Protein AF-A0A1D2J734-F1 (afdb_monomer_lite)

Organism: Paracoccidioides brasiliensis (NCBI:txid121759)

InterPro domains:
  IPR001387 Cro/C1-type, helix-turn-helix domain [PF01381] (302-354)
  IPR001387 Cro/C1-type, helix-turn-helix domain [PS50943] (302-356)
  IPR001387 Cro/C1-type, helix-turn-helix domain [SM00530] (301-356)
  IPR001387 Cro/C1-type, helix-turn-helix domain [cd00093] (299-354)
  IPR008927 6-phosphogluconate dehydrogenase-like, C-terminal domain superfamily [SSF48179] (110-205)
  IPR010982 Lambda repressor-like, DNA-binding domain superfamily [G3DSA:1.10.260.40] (286-367)
  IPR010982 Lambda repressor-like, DNA-binding domain superfamily [SSF47413] (296-354)
  IPR013328 6-phosphogluconate dehydrogenase, domain 2 [G3DSA:1.10.1040.10] (110-207)
  IPR013332 Ketopantoate reductase, N-terminal domain [PF02558] (12-77)
  IPR013729 Multiprotein bridging factor 1, N-terminal [PF08523] (217-292)
  IPR013752 Ketopantoate reductase, C-terminal domain [PF08546] (113-205)
  IPR051402 Ketopantoate Reductase-Related [PTHR21708] (2-205)

Sequence (367 aa):
MKTIPELCSIPEIIQPAVTPGHTSIVLIQNGIYIEEDFIKAFPTCVLLSGASYIGAQQRDGHVSHNDRDCMDLGAFRNPSLDASLEKAKLDEFATAYTTSNVVEVRKVDDIVFYRWRKLLWNATFNPLCAITQLDSTAIRQFGSDYSLIRPAMAEVVAIAKADGYDLGKGVIDDMIETAPIELSFRPSMLVDVDKGNPVEAEAILVTQPPSINMSEDWDSVTRIGSRVRGGGGAQPRETVVRGRSALNAAQRSGAIIATEKKYATGNATTRPRVEGQLLTKVDRSDDIVPLKGIPREVGMTIQRRRNEEGLTQKELAVKCNTTQPVIAALEQSNPTADKSVIPRISRVLNVKLSGRDIGKELFPKKK

pLDDT: mean 78.9, std 19.87, range [31.86, 98.38]

Foldseek 3Di:
DEPDVVVDDPLVVCVVVDDALPDAAEAAHAFAPPCPVVCVSRLRHWYKYKPKDFDWDDDPNDIDGDDAIAIEMETDDRVSDDVVVNVVVSVVVQCVVCVVVRHHYDYDHDVNLVSLLSLLCVVAQLVVCQVVVAWPLRCVVVPCLVVGSLVRSVVSCVVCVVVPHNNDPCSSVVVNVVQPSVHTDRDPNNVCSVVVHDDNCCRRPPPDDPDDPPPPPVVPDPDDDPDDDDDDDDDPDDDDDDDDVVVVVCVVVVHDDDDDDDPDPDDDDDDDDDDVVVVVVVVVDPDPPQQPWQPLLLLCLLVVLCVVVVHDLQRLQVQLVHHSVLNVCSNVRPSPRDPPSSVSSCVVSQFDRDDPGGNDGVDDPDD

Secondary structure (DSSP, 8-state):
----TTT--HHHHHGGG--TTT-EEEE--SSSSTTHHHHHH-TTSEEEEEEEE--EEEETTEEEE-S--EEEEEEEP-TTS-HHHHHHHHHHHHHHHHTTSSSEEEE-S-HHHHHHHHHHHHTTHHHHHHHHT--HHHHHHTTHIIIIIHHHHHHHHHHHHHTT----TTHHHHHHHHS-TTS----HHHHHHHHT----HHHHH----TT--TTSSGGG-----TT----S--PPPP----SHHHHHHHHHTT-------------S-S---SHHHHHHHHTT--------PPPHHHHHHHHHHHHHTT--HHHHHHHTTS-HHHHHHHHTT-TTS-GGGHHHHHHHTTB--SSS-TTSBSSPPP-

Radius of gyration: 28.64 Å; chains: 1; bounding box: 62×83×70 Å

Structure (mmCIF, N/CA/C/O backbone):
data_AF-A0A1D2J734-F1
#
_entry.id   AF-A0A1D2J734-F1
#
loop_
_atom_site.group_PDB
_atom_site.id
_atom_site.type_symbol
_atom_site.label_atom_id
_atom_site.label_alt_id
_atom_site.label_comp_id
_atom_site.label_asym_id
_atom_site.label_entity_id
_atom_site.label_seq_id
_atom_site.pdbx_PDB_ins_code
_atom_site.Cartn_x
_atom_site.Cartn_y
_atom_site.Cartn_z
_atom_site.occupancy
_atom_site.B_iso_or_equiv
_atom_site.auth_seq_id
_atom_site.auth_comp_id
_atom_site.auth_asym_id
_atom_site.auth_atom_id
_atom_site.pdbx_PDB_model_num
ATOM 1 N N . MET A 1 1 ? 4.569 -3.937 12.817 1.00 76.62 1 MET A N 1
ATOM 2 C CA . MET A 1 1 ? 4.460 -5.398 12.609 1.00 76.62 1 MET A CA 1
ATOM 3 C C . MET A 1 1 ? 3.861 -5.615 11.232 1.00 76.62 1 MET A C 1
ATOM 5 O O . MET A 1 1 ? 3.009 -4.817 10.861 1.00 76.62 1 MET A O 1
ATOM 9 N N . LYS A 1 2 ? 4.353 -6.597 10.473 1.00 86.56 2 LYS A N 1
ATOM 10 C CA . LYS A 1 2 ? 3.843 -6.929 9.134 1.00 86.56 2 LYS A CA 1
ATOM 11 C C . LYS A 1 2 ? 2.633 -7.849 9.228 1.00 86.56 2 LYS A C 1
ATOM 13 O O . LYS A 1 2 ? 2.523 -8.574 10.214 1.00 86.56 2 LYS A O 1
ATOM 18 N N . THR A 1 3 ? 1.755 -7.812 8.230 1.00 87.56 3 THR A N 1
ATOM 19 C CA . THR A 1 3 ? 0.602 -8.721 8.167 1.00 87.56 3 THR A CA 1
ATOM 20 C C . THR A 1 3 ? 1.026 -10.019 7.492 1.00 87.56 3 THR A C 1
ATOM 22 O O . THR A 1 3 ? 1.131 -10.079 6.269 1.00 87.56 3 THR A O 1
ATOM 25 N N . ILE A 1 4 ? 1.314 -11.037 8.306 1.00 90.25 4 ILE A N 1
ATOM 26 C CA . ILE A 1 4 ? 1.798 -12.356 7.869 1.00 90.25 4 ILE A CA 1
ATOM 27 C C . ILE A 1 4 ? 0.982 -13.427 8.618 1.00 90.25 4 ILE A C 1
ATOM 29 O O . ILE A 1 4 ? 1.434 -13.923 9.658 1.00 90.25 4 ILE A O 1
ATOM 33 N N . PRO A 1 5 ? -0.264 -13.696 8.173 1.00 85.62 5 PRO A N 1
ATOM 34 C CA . PRO A 1 5 ? -1.231 -14.524 8.902 1.00 85.62 5 PRO A CA 1
ATOM 35 C C . PRO A 1 5 ? -0.742 -15.945 9.203 1.00 85.62 5 PRO A C 1
ATOM 37 O O . PRO A 1 5 ? -1.122 -16.532 10.211 1.00 85.62 5 PRO A O 1
ATOM 40 N N . GLU A 1 6 ? 0.136 -16.489 8.363 1.00 84.38 6 GLU A N 1
ATOM 41 C CA . GLU A 1 6 ? 0.741 -17.809 8.527 1.00 84.38 6 GLU A CA 1
ATOM 42 C C . GLU A 1 6 ? 1.752 -17.886 9.685 1.00 84.38 6 GLU A C 1
ATOM 44 O O . GLU A 1 6 ? 2.115 -18.981 10.114 1.00 84.38 6 GLU A O 1
ATOM 49 N N . LEU A 1 7 ? 2.206 -16.738 10.204 1.00 87.31 7 LEU A N 1
ATOM 50 C CA . LEU A 1 7 ? 3.144 -16.666 11.326 1.00 87.31 7 LEU A CA 1
ATOM 51 C C . LEU A 1 7 ? 2.505 -16.165 12.615 1.00 87.31 7 LEU A C 1
ATOM 53 O O . LEU A 1 7 ? 2.879 -16.631 13.693 1.00 87.31 7 LEU A O 1
ATOM 57 N N . CYS A 1 8 ? 1.597 -15.190 12.536 1.00 86.44 8 CYS A N 1
ATOM 58 C CA . CYS A 1 8 ? 0.938 -14.670 13.726 1.00 86.44 8 CYS A CA 1
ATOM 59 C C . CYS A 1 8 ? -0.419 -14.010 13.459 1.00 86.44 8 CYS A C 1
ATOM 61 O O . CYS A 1 8 ? -0.652 -13.381 12.427 1.00 86.44 8 CYS A O 1
ATOM 63 N N . SER A 1 9 ? -1.287 -14.081 14.472 1.00 90.00 9 SER A N 1
ATOM 64 C CA . SER A 1 9 ? -2.533 -13.321 14.544 1.00 90.00 9 SER A CA 1
ATOM 65 C C . SER A 1 9 ? -2.284 -11.979 15.236 1.00 90.00 9 SER A C 1
ATOM 67 O O . SER A 1 9 ? -2.045 -11.912 16.444 1.00 90.00 9 SER A O 1
ATOM 69 N N . ILE A 1 10 ? -2.331 -10.880 14.477 1.00 93.19 10 ILE A N 1
ATOM 70 C CA . ILE A 1 10 ? -2.193 -9.531 15.050 1.00 93.19 10 ILE A CA 1
ATOM 71 C C . ILE A 1 10 ? -3.318 -9.226 16.056 1.00 93.19 10 ILE A C 1
ATOM 73 O O . ILE A 1 10 ? -2.991 -8.682 17.114 1.00 93.19 10 ILE A O 1
ATOM 77 N N . PRO A 1 11 ? -4.600 -9.576 15.807 1.00 94.62 11 PRO A N 1
ATOM 78 C CA . PRO A 1 11 ? -5.652 -9.393 16.802 1.00 94.62 11 PRO A CA 1
ATOM 79 C C . PRO A 1 11 ? -5.329 -10.037 18.155 1.00 94.62 11 PRO A C 1
ATOM 81 O O . PRO A 1 11 ? -5.447 -9.373 19.181 1.00 94.62 11 PRO A O 1
ATOM 84 N N . GLU A 1 12 ? -4.831 -11.276 18.177 1.00 95.00 12 GLU A N 1
ATOM 85 C CA . GLU A 1 12 ? -4.434 -11.947 19.426 1.00 95.00 12 GLU A CA 1
ATOM 86 C C . GLU A 1 12 ? -3.296 -11.210 20.143 1.00 95.00 12 GLU A C 1
ATOM 88 O O . GLU A 1 12 ? -3.334 -11.031 21.360 1.00 95.00 12 GLU A O 1
ATOM 93 N N . ILE A 1 13 ? -2.304 -10.723 19.390 1.00 95.44 13 ILE A N 1
ATOM 94 C CA . ILE A 1 13 ? -1.161 -9.985 19.944 1.00 95.44 13 ILE A CA 1
ATOM 95 C C . ILE A 1 13 ? -1.607 -8.684 20.617 1.00 95.44 13 ILE A C 1
ATOM 97 O O . ILE A 1 13 ? -1.094 -8.336 21.682 1.00 95.44 13 ILE A O 1
ATOM 101 N N . ILE A 1 14 ? -2.531 -7.942 19.998 1.00 96.31 14 ILE A N 1
ATOM 102 C CA . ILE A 1 14 ? -2.953 -6.636 20.520 1.00 96.31 14 ILE A CA 1
ATOM 103 C C . ILE A 1 14 ? -4.076 -6.735 21.554 1.00 96.31 14 ILE A C 1
ATOM 105 O O . ILE A 1 14 ? -4.298 -5.762 22.272 1.00 96.31 14 ILE A O 1
ATOM 109 N N . GLN A 1 15 ? -4.760 -7.879 21.667 1.00 96.81 15 GLN A N 1
ATOM 110 C CA . GLN A 1 15 ? -5.913 -8.077 22.551 1.00 96.81 15 GLN A CA 1
ATOM 111 C C . GLN A 1 15 ? -5.706 -7.557 23.988 1.00 96.81 15 GLN A C 1
ATOM 113 O O . GLN A 1 15 ? -6.604 -6.874 24.483 1.00 96.81 15 GLN A O 1
ATOM 118 N N . PRO A 1 16 ? -4.552 -7.769 24.661 1.00 97.44 16 PRO A N 1
ATOM 119 C CA . PRO A 1 16 ? -4.340 -7.261 26.020 1.00 97.44 16 PRO A CA 1
ATOM 120 C C . PRO A 1 16 ? -4.334 -5.727 26.137 1.00 97.44 16 PRO A C 1
ATOM 122 O O . PRO A 1 16 ? -4.500 -5.199 27.234 1.00 97.44 16 PRO A O 1
ATOM 125 N N . ALA A 1 17 ? -4.120 -5.011 25.030 1.00 96.81 17 ALA A N 1
ATOM 126 C CA . ALA A 1 17 ? -4.101 -3.550 24.966 1.00 96.81 17 ALA A CA 1
ATOM 127 C C . ALA A 1 17 ? -5.433 -2.945 24.478 1.00 96.81 17 ALA A C 1
ATOM 129 O O . ALA A 1 17 ? -5.560 -1.720 24.395 1.00 96.81 17 ALA A O 1
ATOM 130 N N . VAL A 1 18 ? -6.425 -3.775 24.137 1.00 97.75 18 VAL A N 1
ATOM 131 C CA . VAL A 1 18 ? -7.712 -3.323 23.601 1.00 97.75 18 VAL A CA 1
ATOM 132 C C . VAL A 1 18 ? -8.771 -3.312 24.700 1.00 97.75 18 VAL A C 1
ATOM 134 O O . VAL A 1 18 ? -9.159 -4.353 25.224 1.00 97.75 18 VAL A O 1
ATOM 137 N N . THR A 1 19 ? -9.295 -2.123 25.000 1.00 97.69 19 THR A N 1
ATOM 138 C CA . THR A 1 19 ? -10.465 -1.944 25.863 1.00 97.69 19 THR A CA 1
ATOM 139 C C . THR A 1 19 ? -11.722 -1.858 24.989 1.00 97.69 19 THR A C 1
ATOM 141 O O . THR A 1 19 ? -11.853 -0.893 24.223 1.00 97.69 19 THR A O 1
ATOM 144 N N . PRO A 1 20 ? -12.665 -2.818 25.095 1.00 95.25 20 PRO A N 1
ATOM 145 C CA . PRO A 1 20 ? -13.894 -2.827 24.301 1.00 95.25 20 PRO A CA 1
ATOM 146 C C . PRO A 1 20 ? -14.683 -1.518 24.417 1.00 95.25 20 PRO A C 1
ATOM 148 O O . PRO A 1 20 ? -14.865 -0.992 25.515 1.00 95.25 20 PRO A O 1
ATOM 151 N N . GLY A 1 21 ? -15.149 -0.980 23.288 1.00 92.12 21 GLY A N 1
ATOM 152 C CA . GLY A 1 21 ? -15.927 0.266 23.234 1.00 92.12 21 GLY A CA 1
ATOM 153 C C . GLY A 1 21 ? -15.142 1.554 23.520 1.00 92.12 21 GLY A C 1
ATOM 154 O O . GLY A 1 21 ? -15.718 2.637 23.451 1.00 92.12 21 GLY A O 1
ATOM 155 N N . HIS A 1 22 ? -13.845 1.464 23.833 1.00 94.56 22 HIS A N 1
ATOM 156 C CA . HIS A 1 22 ? -13.002 2.624 24.132 1.00 94.56 22 HIS A CA 1
ATOM 157 C C . HIS A 1 22 ? -11.831 2.760 23.156 1.00 94.56 22 HIS A C 1
ATOM 159 O O . HIS A 1 22 ? -11.621 3.828 22.578 1.00 94.56 22 HIS A O 1
ATOM 165 N N . THR A 1 23 ? -11.074 1.681 22.953 1.00 97.31 23 THR A N 1
ATOM 166 C CA . THR A 1 23 ? -9.897 1.695 22.082 1.00 97.31 23 THR A CA 1
ATOM 167 C C . THR A 1 23 ? -10.319 1.808 20.616 1.00 97.31 23 THR A C 1
ATOM 169 O O . THR A 1 23 ? -11.181 1.065 20.148 1.00 97.31 23 THR A O 1
ATOM 172 N N . SER A 1 24 ? -9.693 2.732 19.884 1.00 97.44 24 SER A N 1
ATOM 173 C CA . SER A 1 24 ? -9.739 2.779 18.417 1.00 97.44 24 SER A CA 1
ATOM 174 C C . SER A 1 24 ? -8.482 2.114 17.862 1.00 97.44 24 SER A C 1
ATOM 176 O O . SER A 1 24 ? -7.387 2.346 18.377 1.00 97.44 24 SER A O 1
ATOM 178 N N . ILE A 1 25 ? -8.632 1.279 16.839 1.00 97.88 25 ILE A N 1
ATOM 179 C CA . ILE A 1 25 ? -7.535 0.528 16.221 1.00 97.88 25 ILE A CA 1
ATOM 180 C C . ILE A 1 25 ? -7.230 1.171 14.872 1.00 97.88 25 ILE A C 1
ATOM 182 O O . ILE A 1 25 ? -8.146 1.442 14.102 1.00 97.88 25 ILE A O 1
ATOM 186 N N . VAL A 1 26 ? -5.951 1.421 14.585 1.00 97.62 26 VAL A N 1
ATOM 187 C CA . VAL A 1 26 ? -5.509 2.015 13.317 1.00 97.62 26 VAL A CA 1
ATOM 188 C C . VAL A 1 26 ? -4.577 1.047 12.602 1.00 97.62 26 VAL A C 1
ATOM 190 O O . VAL A 1 26 ? -3.514 0.709 13.124 1.00 97.62 26 VAL A O 1
ATOM 193 N N . LEU A 1 27 ? -4.975 0.601 11.413 1.00 97.31 27 LEU A N 1
ATOM 194 C CA . LEU A 1 27 ? -4.211 -0.332 10.589 1.00 97.31 27 LEU A CA 1
ATOM 195 C C . LEU A 1 27 ? -3.472 0.418 9.484 1.00 97.31 27 LEU A C 1
ATOM 197 O O . LEU A 1 27 ? -4.098 1.045 8.639 1.00 97.31 27 LEU A O 1
ATOM 201 N N . ILE A 1 28 ? -2.143 0.331 9.470 1.00 95.62 28 ILE A N 1
ATOM 202 C CA . ILE A 1 28 ? -1.264 0.987 8.476 1.00 95.62 28 ILE A CA 1
ATOM 203 C C . ILE A 1 28 ? -0.436 -0.064 7.704 1.00 95.62 28 ILE A C 1
ATOM 205 O O . ILE A 1 28 ? 0.402 0.249 6.861 1.00 95.62 28 ILE A O 1
ATOM 209 N N . GLN A 1 29 ? -0.665 -1.351 7.979 1.00 94.12 29 GLN A N 1
ATOM 210 C CA . GLN A 1 29 ? 0.004 -2.458 7.307 1.00 94.12 29 GLN A CA 1
ATOM 211 C C . GLN A 1 29 ? -0.365 -2.523 5.816 1.00 94.12 29 GLN A C 1
ATOM 213 O O . GLN A 1 29 ? -1.430 -2.061 5.383 1.00 94.12 29 GLN A O 1
ATOM 218 N N . ASN A 1 30 ? 0.531 -3.121 5.024 1.00 93.75 30 ASN A N 1
ATOM 219 C CA . ASN A 1 30 ? 0.256 -3.419 3.623 1.00 93.75 30 ASN A CA 1
ATOM 220 C C . ASN A 1 30 ? -0.811 -4.507 3.491 1.00 93.75 30 ASN A C 1
ATOM 222 O O . ASN A 1 30 ? -1.074 -5.263 4.424 1.00 93.75 30 ASN A O 1
ATOM 226 N N . GLY A 1 31 ? -1.374 -4.587 2.289 1.00 92.94 31 GLY A N 1
ATOM 227 C CA . GLY A 1 31 ? -2.353 -5.594 1.916 1.00 92.94 31 GLY A CA 1
ATOM 228 C C . GLY A 1 31 ? -3.753 -5.029 1.724 1.00 92.94 31 GLY A C 1
ATOM 229 O O . GLY A 1 31 ? -3.988 -3.820 1.863 1.00 92.94 31 GLY A O 1
ATOM 230 N N . ILE A 1 32 ? -4.657 -5.936 1.381 1.00 93.69 32 ILE A N 1
ATOM 231 C CA . ILE A 1 32 ? -6.072 -5.692 1.104 1.00 93.69 32 ILE A CA 1
ATOM 232 C C . ILE A 1 32 ? -6.913 -6.580 2.031 1.00 93.69 32 ILE A C 1
ATOM 234 O O . ILE A 1 32 ? -6.491 -7.684 2.360 1.00 93.69 32 ILE A O 1
ATOM 238 N N . TYR A 1 33 ? -8.064 -6.084 2.493 1.00 92.69 33 TYR A N 1
ATOM 239 C CA . TYR A 1 33 ? -8.978 -6.802 3.400 1.00 92.69 33 TYR A CA 1
ATOM 240 C C . TYR A 1 33 ? -8.373 -7.288 4.723 1.00 92.69 33 TYR A C 1
ATOM 242 O O . TYR A 1 33 ? -8.864 -8.226 5.347 1.00 92.69 33 TYR A O 1
ATOM 250 N N . ILE A 1 34 ? -7.339 -6.603 5.210 1.00 93.31 34 ILE A N 1
ATOM 251 C CA . ILE A 1 34 ? -6.714 -6.905 6.505 1.00 93.31 34 ILE A CA 1
ATOM 252 C C . ILE A 1 34 ? -7.602 -6.506 7.695 1.00 93.31 34 ILE A C 1
ATOM 254 O O . ILE A 1 34 ? -7.283 -6.815 8.837 1.00 93.31 34 ILE A O 1
ATOM 258 N N . GLU A 1 35 ? -8.683 -5.769 7.442 1.00 94.81 35 GLU A N 1
ATOM 259 C CA . GLU A 1 35 ? -9.580 -5.180 8.431 1.00 94.81 35 GLU A CA 1
ATOM 260 C C . GLU A 1 35 ? -10.583 -6.171 9.030 1.00 94.81 35 GLU A C 1
ATOM 262 O O . GLU A 1 35 ? -10.966 -6.031 10.195 1.00 94.81 35 GLU A O 1
ATOM 267 N N . GLU A 1 36 ? -11.030 -7.162 8.254 1.00 92.19 36 GLU A N 1
ATOM 268 C CA . GLU A 1 36 ? -12.168 -8.007 8.633 1.00 92.19 36 GLU A CA 1
ATOM 269 C C . GLU A 1 36 ? -11.923 -8.785 9.925 1.00 92.19 36 GLU A C 1
ATOM 271 O O . GLU A 1 36 ? -12.806 -8.878 10.781 1.00 92.19 36 GLU A O 1
ATOM 276 N N . ASP A 1 37 ? -10.714 -9.313 10.093 1.00 92.06 37 ASP A N 1
ATOM 277 C CA . ASP A 1 37 ? -10.351 -10.090 11.274 1.00 92.06 37 ASP A CA 1
ATOM 278 C C . ASP A 1 37 ? -10.313 -9.225 12.537 1.00 92.06 37 ASP A C 1
ATOM 280 O O . ASP A 1 37 ? -10.644 -9.697 13.627 1.00 92.06 37 ASP A O 1
ATOM 284 N N . PHE A 1 38 ? -10.018 -7.930 12.399 1.00 95.25 38 PHE A N 1
ATOM 285 C CA . PHE A 1 38 ? -10.084 -6.985 13.512 1.00 95.25 38 PHE A CA 1
ATOM 286 C C . PHE A 1 38 ? -11.522 -6.639 13.880 1.00 95.25 38 PHE A C 1
ATOM 288 O O . PHE A 1 38 ? -11.813 -6.536 15.068 1.00 95.25 38 PHE A O 1
ATOM 295 N N . ILE A 1 39 ? -12.434 -6.508 12.910 1.00 94.56 39 ILE A N 1
ATOM 296 C CA . ILE A 1 39 ? -13.863 -6.336 13.218 1.00 94.56 39 ILE A CA 1
ATOM 297 C C . ILE A 1 39 ? -14.412 -7.568 13.937 1.00 94.56 39 ILE A C 1
ATOM 299 O O . ILE A 1 39 ? -15.132 -7.423 14.925 1.00 94.56 39 ILE A O 1
ATOM 303 N N . LYS A 1 40 ? -14.061 -8.777 13.478 1.00 94.44 40 LYS A N 1
ATOM 304 C CA . LYS A 1 40 ? -14.496 -10.030 14.116 1.00 94.44 40 LYS A CA 1
ATOM 305 C C . LYS A 1 40 ? -13.969 -10.135 15.552 1.00 94.44 40 LYS A C 1
ATOM 307 O O . LYS A 1 40 ? -14.727 -10.497 16.449 1.00 94.44 40 LYS A O 1
ATOM 312 N N . ALA A 1 41 ? -12.698 -9.797 15.776 1.00 95.75 41 ALA A N 1
ATOM 313 C CA . ALA A 1 41 ? -12.070 -9.866 17.096 1.00 95.75 41 ALA A CA 1
ATOM 314 C C . ALA A 1 41 ? -12.507 -8.734 18.046 1.00 95.75 41 ALA A C 1
ATOM 316 O O . ALA A 1 41 ? -12.635 -8.951 19.251 1.00 95.75 41 ALA A O 1
ATOM 317 N N . PHE A 1 42 ? -12.755 -7.533 17.516 1.00 96.69 42 PHE A N 1
ATOM 318 C CA . PHE A 1 42 ? -13.037 -6.319 18.287 1.00 96.69 42 PHE A CA 1
ATOM 319 C C . PHE A 1 42 ? -14.297 -5.597 17.778 1.00 96.69 42 PHE A C 1
ATOM 321 O O . PHE A 1 42 ? -14.230 -4.442 17.349 1.00 96.69 42 PHE A O 1
ATOM 328 N N . PRO A 1 43 ? -15.483 -6.228 17.870 1.00 96.38 43 PRO A N 1
ATOM 329 C CA . PRO A 1 43 ? -16.706 -5.737 17.229 1.00 96.38 43 PRO A CA 1
ATOM 330 C C . PRO A 1 43 ? -17.229 -4.411 17.798 1.00 96.38 43 PRO A C 1
ATOM 332 O O . PRO A 1 43 ? -18.087 -3.779 17.191 1.00 96.38 43 PRO A O 1
ATOM 335 N N . THR A 1 44 ? -16.729 -3.967 18.952 1.00 96.56 44 THR A N 1
ATOM 336 C CA . THR A 1 44 ? -17.118 -2.702 19.596 1.00 96.56 44 THR A CA 1
ATOM 337 C C . THR A 1 44 ? -16.087 -1.587 19.418 1.00 96.56 44 THR A C 1
ATOM 339 O O . THR A 1 44 ? -16.294 -0.482 19.915 1.00 96.56 44 THR A O 1
ATOM 342 N N . CYS A 1 45 ? -14.971 -1.853 18.737 1.00 97.44 45 CYS A N 1
ATOM 343 C CA . CYS A 1 45 ? -13.910 -0.879 18.510 1.00 97.44 45 CYS A CA 1
ATOM 344 C C . CYS A 1 45 ? -14.080 -0.190 17.155 1.00 97.44 45 CYS A C 1
ATOM 346 O O . CYS A 1 45 ? -14.451 -0.818 16.160 1.00 97.44 45 CYS A O 1
ATOM 348 N N . VAL A 1 46 ? -13.777 1.110 17.115 1.00 97.94 46 VAL A N 1
ATOM 349 C CA . VAL A 1 46 ? -13.642 1.832 15.845 1.00 97.94 46 VAL A CA 1
ATOM 350 C C . VAL A 1 46 ? -12.373 1.350 15.156 1.00 97.94 46 VAL A C 1
ATOM 352 O O . VAL A 1 46 ? -11.305 1.327 15.775 1.00 97.94 46 VAL A O 1
ATOM 355 N N . LEU A 1 47 ? -12.493 1.006 13.876 1.00 98.00 47 LEU A N 1
ATOM 356 C CA . LEU A 1 47 ? -11.378 0.592 13.040 1.00 98.00 47 LEU A CA 1
ATOM 357 C C . LEU A 1 47 ? -11.089 1.668 11.993 1.00 98.00 47 LEU A C 1
ATOM 359 O O . LEU A 1 47 ? -11.917 1.969 11.137 1.00 98.00 47 LEU A O 1
ATOM 363 N N . LEU A 1 48 ? -9.900 2.253 12.063 1.00 98.38 48 LEU A N 1
ATOM 364 C CA . LEU A 1 48 ? -9.364 3.124 11.028 1.00 98.38 48 LEU A CA 1
ATOM 365 C C . LEU A 1 48 ? -8.357 2.337 10.204 1.00 98.38 48 LEU A C 1
ATOM 367 O O . LEU A 1 48 ? -7.591 1.527 10.727 1.00 98.38 48 LEU A O 1
ATOM 371 N N . SER A 1 49 ? -8.337 2.600 8.911 1.00 98.12 49 SER A N 1
ATOM 372 C CA . SER A 1 49 ? -7.482 1.905 7.971 1.00 98.12 49 SER A CA 1
ATOM 373 C C . SER A 1 49 ? -6.758 2.919 7.095 1.00 98.12 49 SER A C 1
ATOM 375 O O . SER A 1 49 ? -7.344 3.902 6.639 1.00 98.12 49 SER A O 1
ATOM 377 N N . GLY A 1 50 ? -5.456 2.712 6.930 1.00 96.88 50 GLY A N 1
ATOM 378 C CA . GLY A 1 50 ? -4.535 3.630 6.285 1.00 96.88 50 GLY A CA 1
ATOM 379 C C . GLY A 1 50 ? -3.696 2.942 5.213 1.00 96.88 50 GLY A C 1
ATOM 380 O O . GLY A 1 50 ? -3.055 1.917 5.457 1.00 96.88 50 GLY A O 1
ATOM 381 N N . ALA A 1 51 ? -3.660 3.545 4.030 1.00 95.94 51 ALA A N 1
ATOM 382 C CA . ALA A 1 51 ? -2.739 3.221 2.953 1.00 95.94 51 ALA A CA 1
ATOM 383 C C . ALA A 1 51 ? -1.599 4.255 2.953 1.00 95.94 51 ALA A C 1
ATOM 385 O O . ALA A 1 51 ? -1.703 5.312 2.336 1.00 95.94 51 ALA A O 1
ATOM 386 N N . SER A 1 52 ? -0.520 3.954 3.685 1.00 93.25 52 SER A N 1
ATOM 387 C CA . SER A 1 52 ? 0.673 4.818 3.783 1.00 93.25 52 SER A CA 1
ATOM 388 C C . SER A 1 52 ? 1.662 4.579 2.636 1.00 93.25 52 SER A C 1
ATOM 390 O O . SER A 1 52 ? 1.958 3.431 2.285 1.00 93.25 52 SER A O 1
ATOM 392 N N . TYR A 1 53 ? 2.187 5.666 2.078 1.00 90.00 53 TYR A N 1
ATOM 393 C CA . TYR A 1 53 ? 3.257 5.714 1.087 1.00 90.00 53 TYR A CA 1
ATOM 394 C C . TYR A 1 53 ? 4.481 6.325 1.768 1.00 90.00 53 TYR A C 1
ATOM 396 O O . TYR A 1 53 ? 4.585 7.542 1.898 1.00 90.00 53 TYR A O 1
ATOM 404 N N . ILE A 1 54 ? 5.379 5.463 2.246 1.00 86.94 54 ILE A N 1
ATOM 405 C CA . ILE A 1 54 ? 6.526 5.854 3.064 1.00 86.94 54 ILE A CA 1
ATOM 406 C C . ILE A 1 54 ? 7.798 5.138 2.612 1.00 86.94 54 ILE A C 1
ATOM 408 O O . ILE A 1 54 ? 7.808 3.932 2.349 1.00 86.94 54 ILE A O 1
ATOM 412 N N . GLY A 1 55 ? 8.897 5.887 2.587 1.00 83.88 55 GLY A N 1
ATOM 413 C CA . GLY A 1 55 ? 10.249 5.362 2.477 1.00 83.88 55 GLY A CA 1
ATOM 414 C C . GLY A 1 55 ? 10.863 5.188 3.864 1.00 83.88 55 GLY A C 1
ATOM 415 O O . GLY A 1 55 ? 11.466 6.116 4.402 1.00 83.88 55 GLY A O 1
ATOM 416 N N . ALA A 1 56 ? 10.698 4.010 4.468 1.00 84.69 56 ALA A N 1
ATOM 417 C CA . ALA A 1 56 ? 11.290 3.702 5.768 1.00 84.69 56 ALA A CA 1
ATOM 418 C C . ALA A 1 56 ? 11.886 2.296 5.805 1.00 84.69 56 ALA A C 1
ATOM 420 O O . ALA A 1 56 ? 11.282 1.326 5.344 1.00 84.69 56 ALA A O 1
ATOM 421 N N . GLN A 1 57 ? 13.068 2.171 6.401 1.00 80.75 57 GLN A N 1
ATOM 422 C CA . GLN A 1 57 ? 13.722 0.889 6.629 1.00 80.75 57 GLN A CA 1
ATOM 423 C C . GLN A 1 57 ? 14.292 0.840 8.039 1.00 80.75 57 GLN A C 1
ATOM 425 O O . GLN A 1 57 ? 14.918 1.791 8.501 1.00 80.75 57 GLN A O 1
ATOM 430 N N . GLN A 1 58 ? 14.103 -0.291 8.713 1.00 84.06 58 GLN A N 1
ATOM 431 C CA . GLN A 1 58 ? 14.685 -0.542 10.025 1.00 84.06 58 GLN A CA 1
ATOM 432 C C . GLN A 1 58 ? 15.828 -1.554 9.914 1.00 84.06 58 GLN A C 1
ATOM 434 O O . GLN A 1 58 ? 15.724 -2.544 9.181 1.00 84.06 58 GLN A O 1
ATOM 439 N N . ARG A 1 59 ? 16.922 -1.297 10.629 1.00 79.06 59 ARG A N 1
ATOM 440 C CA . ARG A 1 59 ? 18.053 -2.211 10.794 1.00 79.06 59 ARG A CA 1
ATOM 441 C C . ARG A 1 59 ? 18.661 -2.005 12.177 1.00 79.06 59 ARG A C 1
ATOM 443 O O . ARG A 1 59 ? 18.973 -0.876 12.535 1.00 79.06 59 ARG A O 1
ATOM 450 N N . ASP A 1 60 ? 18.811 -3.081 12.946 1.00 84.69 60 ASP A N 1
ATOM 451 C CA . ASP A 1 60 ? 19.523 -3.088 14.235 1.00 84.69 60 ASP A CA 1
ATOM 452 C C . ASP A 1 60 ? 19.057 -1.999 15.225 1.00 84.69 60 ASP A C 1
ATOM 454 O O . ASP A 1 60 ? 19.847 -1.366 15.914 1.00 84.69 60 ASP A O 1
ATOM 458 N N . GLY A 1 61 ? 17.747 -1.739 15.270 1.00 87.19 61 GLY A N 1
ATOM 459 C CA . GLY A 1 61 ? 17.146 -0.711 16.133 1.00 87.19 61 GLY A CA 1
ATOM 460 C C . GLY A 1 61 ? 17.173 0.708 15.554 1.00 87.19 61 GLY A C 1
ATOM 461 O O . GLY A 1 61 ? 16.531 1.595 16.107 1.00 87.19 61 GLY A O 1
ATOM 462 N N . HIS A 1 62 ? 17.831 0.921 14.415 1.00 87.50 62 HIS A N 1
ATOM 463 C CA . HIS A 1 62 ? 17.870 2.200 13.713 1.00 87.50 62 HIS A CA 1
ATOM 464 C C . HIS A 1 62 ? 16.836 2.251 12.590 1.00 87.50 62 HIS A C 1
ATOM 466 O O . HIS A 1 62 ? 16.720 1.317 11.796 1.00 87.50 62 HIS A O 1
ATOM 472 N N . VAL A 1 63 ? 16.103 3.361 12.508 1.00 89.81 63 VAL A N 1
ATOM 473 C CA . VAL A 1 63 ? 15.153 3.641 11.426 1.00 89.81 63 VAL A CA 1
ATOM 474 C C . VAL A 1 63 ? 15.763 4.687 10.501 1.00 89.81 63 VAL A C 1
ATOM 476 O O . VAL A 1 63 ? 16.069 5.797 10.928 1.00 89.81 63 VAL A O 1
ATOM 479 N N . SER A 1 64 ? 15.930 4.323 9.234 1.00 84.94 64 SER A N 1
ATOM 480 C CA . SER A 1 64 ? 16.238 5.250 8.150 1.00 84.94 64 SER A CA 1
ATOM 481 C C . SER A 1 64 ? 14.935 5.640 7.464 1.00 84.94 64 SER A C 1
ATOM 483 O O . SER A 1 64 ? 14.196 4.765 7.011 1.00 84.94 64 SER A O 1
ATOM 485 N N . HIS A 1 65 ? 14.656 6.939 7.412 1.00 85.31 65 HIS A N 1
ATOM 486 C CA . HIS A 1 65 ? 13.487 7.518 6.757 1.00 85.31 65 HIS A CA 1
ATOM 487 C C . HIS A 1 65 ? 13.979 8.399 5.611 1.00 85.31 65 HIS A C 1
ATOM 489 O O . HIS A 1 65 ? 14.680 9.384 5.848 1.00 85.31 65 HIS A O 1
ATOM 495 N N . ASN A 1 66 ? 13.690 7.997 4.377 1.00 76.94 66 ASN A N 1
ATOM 496 C CA . ASN A 1 66 ? 14.268 8.591 3.171 1.00 76.94 66 ASN A CA 1
ATOM 497 C C . ASN A 1 66 ? 13.236 9.238 2.242 1.00 76.94 66 ASN A C 1
ATOM 499 O O . ASN A 1 66 ? 13.635 9.837 1.247 1.00 76.94 66 ASN A O 1
ATOM 503 N N . ASP A 1 67 ? 11.950 9.160 2.578 1.00 75.06 67 ASP A N 1
ATOM 504 C CA . ASP A 1 67 ? 10.879 9.859 1.874 1.00 75.06 67 ASP A CA 1
ATOM 505 C C . ASP A 1 67 ? 9.818 10.347 2.863 1.00 75.06 67 ASP A C 1
ATOM 507 O O . ASP A 1 67 ? 9.779 9.892 4.001 1.00 75.06 67 ASP A O 1
ATOM 511 N N . ARG A 1 68 ? 8.973 11.293 2.461 1.00 79.44 68 ARG A N 1
ATOM 512 C CA . ARG A 1 68 ? 7.882 11.799 3.298 1.00 79.44 68 ARG A CA 1
ATOM 513 C C . ARG A 1 68 ? 6.737 10.788 3.331 1.00 79.44 68 ARG A C 1
ATOM 515 O O . ARG A 1 68 ? 6.368 10.253 2.295 1.00 79.44 68 ARG A O 1
ATOM 522 N N . ASP A 1 69 ? 6.124 10.594 4.497 1.00 84.75 69 ASP A N 1
ATOM 523 C CA . ASP A 1 69 ? 4.887 9.817 4.584 1.00 84.75 69 ASP A CA 1
ATOM 524 C C . ASP A 1 69 ? 3.685 10.632 4.085 1.00 84.75 69 ASP A C 1
ATOM 526 O O . ASP A 1 69 ? 3.400 11.735 4.577 1.00 84.75 69 ASP A O 1
ATOM 530 N N . CYS A 1 70 ? 2.982 10.058 3.114 1.00 89.75 70 CYS A N 1
ATOM 531 C CA . CYS A 1 70 ? 1.651 10.464 2.689 1.00 89.75 70 CYS A CA 1
ATOM 532 C C . CYS A 1 70 ? 0.716 9.275 2.908 1.00 89.75 70 CYS A C 1
ATOM 534 O O . CYS A 1 70 ? 0.992 8.182 2.423 1.00 89.75 70 CYS A O 1
ATOM 536 N N . MET A 1 71 ? -0.391 9.467 3.620 1.00 94.44 71 MET A N 1
ATOM 537 C CA . MET A 1 71 ? -1.321 8.390 3.945 1.00 94.44 71 MET A CA 1
ATOM 538 C C . MET A 1 71 ? -2.745 8.744 3.533 1.00 94.44 71 MET A C 1
ATOM 540 O O . MET A 1 71 ? -3.289 9.760 3.963 1.00 94.44 71 MET A O 1
ATOM 544 N N . ASP A 1 72 ? -3.374 7.869 2.754 1.00 97.38 72 ASP A N 1
ATOM 545 C CA . ASP A 1 72 ? -4.828 7.871 2.606 1.00 97.38 72 ASP A CA 1
ATOM 546 C C . ASP A 1 72 ? -5.426 7.126 3.805 1.00 97.38 72 ASP A C 1
ATOM 548 O O . ASP A 1 72 ? -5.042 5.988 4.072 1.00 97.38 72 ASP A O 1
ATOM 552 N N . LEU A 1 73 ? -6.320 7.764 4.560 1.00 98.06 73 LEU A N 1
ATOM 553 C CA . LEU A 1 73 ? -6.869 7.241 5.812 1.00 98.06 73 LEU A CA 1
ATOM 554 C C . LEU A 1 73 ? -8.396 7.310 5.793 1.00 98.06 73 LEU A C 1
ATOM 556 O O . LEU A 1 73 ? -8.966 8.380 5.589 1.00 98.06 73 LEU A O 1
ATOM 560 N N . GLY A 1 74 ? -9.061 6.195 6.066 1.00 98.06 74 GLY A N 1
ATOM 561 C CA . GLY A 1 74 ? -10.517 6.138 6.178 1.00 98.06 74 GLY A CA 1
ATOM 562 C C . GLY A 1 74 ? -10.958 5.314 7.378 1.00 98.06 74 GLY A C 1
ATOM 563 O O . GLY A 1 74 ? -10.209 4.484 7.896 1.00 98.06 74 GLY A O 1
ATOM 564 N N . ALA A 1 75 ? -12.185 5.547 7.835 1.00 97.44 75 ALA A N 1
ATOM 565 C CA . ALA A 1 75 ? -12.824 4.638 8.774 1.00 97.44 75 ALA A CA 1
ATOM 566 C C . ALA A 1 75 ? -13.322 3.409 8.007 1.00 97.44 75 ALA A C 1
ATOM 568 O O . ALA A 1 75 ? -14.043 3.546 7.020 1.00 97.44 75 ALA A O 1
ATOM 569 N N . PHE A 1 76 ? -12.937 2.214 8.448 1.00 96.69 76 PHE A N 1
ATOM 570 C CA . PHE A 1 76 ? -13.473 0.982 7.889 1.00 96.69 76 PHE A CA 1
ATOM 571 C C . PHE A 1 76 ? -14.777 0.653 8.617 1.00 96.69 76 PHE A C 1
ATOM 573 O O . PHE A 1 76 ? -14.791 0.511 9.840 1.00 96.69 76 PHE A O 1
ATOM 580 N N . ARG A 1 77 ? -15.879 0.580 7.866 1.00 95.06 77 ARG A N 1
ATOM 581 C CA . ARG A 1 77 ? -17.233 0.518 8.423 1.00 95.06 77 ARG A CA 1
ATOM 582 C C . ARG A 1 77 ? -17.413 -0.708 9.322 1.00 95.06 77 ARG A C 1
ATOM 584 O O . ARG A 1 77 ? -17.389 -1.838 8.843 1.00 95.06 77 ARG A O 1
ATOM 591 N N . ASN A 1 78 ? -17.711 -0.477 10.597 1.00 94.06 78 ASN A N 1
ATOM 592 C CA . ASN A 1 78 ? -18.152 -1.493 11.543 1.00 94.06 78 ASN A CA 1
ATOM 593 C C . ASN A 1 78 ? -19.673 -1.381 11.761 1.00 94.06 78 ASN A C 1
ATOM 595 O O . ASN A 1 78 ? -20.124 -0.485 12.478 1.00 94.06 78 ASN A O 1
ATOM 599 N N . PRO A 1 79 ? -20.491 -2.305 11.216 1.00 92.25 79 PRO A N 1
ATOM 600 C CA . PRO A 1 79 ? -21.954 -2.241 11.292 1.00 92.25 79 PRO A CA 1
ATOM 601 C C . PRO A 1 79 ? -22.534 -2.083 12.704 1.00 92.25 79 PRO A C 1
ATOM 603 O O . PRO A 1 79 ? -23.644 -1.574 12.846 1.00 92.25 79 PRO A O 1
ATOM 606 N N . SER A 1 80 ? -21.788 -2.486 13.736 1.00 93.25 80 SER A N 1
ATOM 607 C CA . SER A 1 80 ? -22.201 -2.418 15.142 1.00 93.25 80 SER A CA 1
ATOM 608 C C . SER A 1 80 ? -22.057 -1.025 15.765 1.00 93.25 80 SER A C 1
ATOM 610 O O . SER A 1 80 ? -22.512 -0.811 16.888 1.00 93.25 80 SER A O 1
ATOM 612 N N . LEU A 1 81 ? -21.412 -0.083 15.072 1.00 95.12 81 LEU A N 1
ATOM 613 C CA . LEU A 1 81 ? -21.119 1.263 15.564 1.00 95.12 81 LEU A CA 1
ATOM 614 C C . LEU A 1 81 ? -21.880 2.336 14.787 1.00 95.12 81 LEU A C 1
ATOM 616 O O . LEU A 1 81 ? -22.273 2.134 13.636 1.00 95.12 81 LEU A O 1
ATOM 620 N N . ASP A 1 82 ? -22.044 3.502 15.408 1.00 95.50 82 ASP A N 1
ATOM 621 C CA . ASP A 1 82 ? -22.522 4.705 14.730 1.00 95.50 82 ASP A CA 1
ATOM 622 C C . ASP A 1 82 ? -21.421 5.267 13.813 1.00 95.50 82 ASP A C 1
ATOM 624 O O . ASP A 1 82 ? -20.290 5.500 14.246 1.00 95.50 82 ASP A O 1
ATOM 628 N N . ALA A 1 83 ? -21.766 5.535 12.554 1.00 95.50 83 ALA A N 1
ATOM 629 C CA . ALA A 1 83 ? -20.870 6.156 11.583 1.00 95.50 83 ALA A CA 1
ATOM 630 C C . ALA A 1 83 ? -20.383 7.547 12.035 1.00 95.50 83 ALA A C 1
ATOM 632 O O . ALA A 1 83 ? -19.286 7.975 11.670 1.00 95.50 83 ALA A O 1
ATOM 633 N N . SER A 1 84 ? -21.166 8.260 12.855 1.00 96.38 84 SER A N 1
ATOM 634 C CA . SER A 1 84 ? -20.759 9.555 13.413 1.00 96.38 84 SER A CA 1
ATOM 635 C C . SER A 1 84 ? -19.567 9.423 14.371 1.00 96.38 84 SER A C 1
ATOM 637 O O . SER A 1 84 ? -18.652 10.249 14.335 1.00 96.38 84 SER A O 1
ATOM 639 N N . LEU A 1 85 ? -19.531 8.346 15.165 1.00 96.69 85 LEU A N 1
ATOM 640 C CA . LEU A 1 85 ? -18.427 8.022 16.067 1.00 96.69 85 LEU A CA 1
ATOM 641 C C . LEU A 1 85 ? -17.170 7.648 15.278 1.00 96.69 85 LEU A C 1
ATOM 643 O O . LEU A 1 85 ? -16.082 8.133 15.585 1.00 96.69 85 LEU A O 1
ATOM 647 N N . GLU A 1 86 ? -17.321 6.821 14.243 1.00 96.75 86 GLU A N 1
ATOM 648 C CA . GLU A 1 86 ? -16.224 6.431 13.351 1.00 96.75 86 GLU A CA 1
ATOM 649 C C . GLU A 1 86 ? -15.584 7.655 12.688 1.00 96.75 86 GLU A C 1
ATOM 651 O O . GLU A 1 86 ? -14.363 7.818 12.715 1.00 96.75 86 GLU A O 1
ATOM 656 N N . LYS A 1 87 ? -16.415 8.569 12.172 1.00 96.81 87 LYS A N 1
ATOM 657 C CA . LYS A 1 87 ? -15.960 9.831 11.584 1.00 96.81 87 LYS A CA 1
ATOM 658 C C . LYS A 1 87 ? -15.255 10.726 12.603 1.00 96.81 87 LYS A C 1
ATOM 660 O O . LYS A 1 87 ? -14.194 11.265 12.302 1.00 96.81 87 LYS A O 1
ATOM 665 N N . ALA A 1 88 ? -15.802 10.854 13.813 1.00 97.56 88 ALA A N 1
ATOM 666 C CA . ALA A 1 88 ? -15.178 11.644 14.872 1.00 97.56 88 ALA A CA 1
ATOM 667 C C . ALA A 1 88 ? -13.786 11.103 15.243 1.00 97.56 88 ALA A C 1
ATOM 669 O O . ALA A 1 88 ? -12.847 11.879 15.405 1.00 97.56 88 ALA A O 1
ATOM 670 N N . LYS A 1 89 ? -13.627 9.775 15.318 1.00 97.75 89 LYS A N 1
ATOM 671 C CA . LYS A 1 89 ? -12.332 9.130 15.581 1.00 97.75 89 LYS A CA 1
ATOM 672 C C . LYS A 1 89 ? -11.351 9.247 14.421 1.00 97.75 89 LYS A C 1
ATOM 674 O O . LYS A 1 89 ? -10.162 9.449 14.663 1.00 97.75 89 LYS A O 1
ATOM 679 N N . LEU A 1 90 ? -11.834 9.182 13.181 1.00 97.94 90 LEU A N 1
ATOM 680 C CA . LEU A 1 90 ? -11.024 9.477 12.001 1.00 97.94 90 LEU A CA 1
ATOM 681 C C . LEU A 1 90 ? -10.474 10.910 12.054 1.00 97.94 90 LEU A C 1
ATOM 683 O O . LEU A 1 90 ? -9.281 11.120 11.839 1.00 97.94 90 LEU A O 1
ATOM 687 N N . ASP A 1 91 ? -11.326 11.885 12.377 1.00 97.44 91 ASP A N 1
ATOM 688 C CA . ASP A 1 91 ? -10.945 13.295 12.492 1.00 97.44 91 ASP A CA 1
ATOM 689 C C . ASP A 1 91 ? -9.955 13.539 13.640 1.00 97.44 91 ASP A C 1
ATOM 691 O O . ASP A 1 91 ? -8.969 14.262 13.461 1.00 97.44 91 ASP A O 1
ATOM 695 N N . GLU A 1 92 ? -10.182 12.907 14.795 1.00 97.19 92 GLU A N 1
ATOM 696 C CA . GLU A 1 92 ? -9.292 12.954 15.958 1.00 97.19 92 GLU A CA 1
ATOM 697 C C . GLU A 1 92 ? -7.891 12.437 15.601 1.00 97.19 92 GLU A C 1
ATOM 699 O O . GLU A 1 92 ? -6.900 13.152 15.783 1.00 97.19 92 GLU A O 1
ATOM 704 N N . PHE A 1 93 ? -7.801 11.228 15.034 1.00 96.50 93 PHE A N 1
ATOM 705 C CA . PHE A 1 93 ? -6.518 10.630 14.673 1.00 96.50 93 PHE A CA 1
ATOM 706 C C . PHE A 1 93 ? -5.811 11.419 13.569 1.00 96.50 93 PHE A C 1
ATOM 708 O O . PHE A 1 93 ? -4.626 11.716 13.705 1.00 96.50 93 PHE A O 1
ATOM 715 N N . ALA A 1 94 ? -6.522 11.799 12.500 1.00 95.56 94 ALA A N 1
ATOM 716 C CA . ALA A 1 94 ? -5.935 12.564 11.403 1.00 95.56 94 ALA A CA 1
ATOM 717 C C . ALA A 1 94 ? -5.333 13.882 11.910 1.00 95.56 94 ALA A C 1
ATOM 719 O O . ALA A 1 94 ? -4.191 14.201 11.586 1.00 95.56 94 ALA A O 1
ATOM 720 N N . THR A 1 95 ? -6.059 14.601 12.773 1.00 95.25 95 THR A N 1
ATOM 721 C CA . THR A 1 95 ? -5.583 15.856 13.373 1.00 95.25 95 THR A CA 1
ATOM 722 C C . THR A 1 95 ? -4.322 15.634 14.204 1.00 95.25 95 THR A C 1
ATOM 724 O O . THR A 1 95 ? -3.319 16.330 14.007 1.00 95.25 95 THR A O 1
ATOM 727 N N . ALA A 1 96 ? -4.342 14.639 15.097 1.00 93.75 96 ALA A N 1
ATOM 728 C CA . ALA A 1 96 ? -3.196 14.303 15.935 1.00 93.75 96 ALA A CA 1
ATOM 729 C C . ALA A 1 96 ? -1.967 13.930 15.090 1.00 93.75 96 ALA A C 1
ATOM 731 O O . ALA A 1 96 ? -0.867 14.415 15.354 1.00 93.75 96 ALA A O 1
ATOM 732 N N . TYR A 1 97 ? -2.162 13.140 14.030 1.00 90.94 97 TYR A N 1
ATOM 733 C CA . TYR A 1 97 ? -1.087 12.693 13.148 1.00 90.94 97 TYR A CA 1
ATOM 734 C C . TYR A 1 97 ? -0.464 13.865 12.371 1.00 90.94 97 TYR A C 1
ATOM 736 O O . TYR A 1 97 ? 0.757 14.011 12.333 1.00 90.94 97 TYR A O 1
ATOM 744 N N . THR A 1 98 ? -1.283 14.770 11.822 1.00 91.56 98 THR A N 1
ATOM 745 C CA . THR A 1 98 ? -0.801 15.887 10.987 1.00 91.56 98 THR A CA 1
ATOM 746 C C . THR A 1 98 ? -0.287 17.103 11.759 1.00 91.56 98 THR A C 1
ATOM 748 O O . THR A 1 98 ? 0.271 18.011 11.149 1.00 91.56 98 THR A O 1
ATOM 751 N N . THR A 1 99 ? -0.414 17.141 13.092 1.00 91.50 99 THR A N 1
ATOM 752 C CA . THR A 1 99 ? -0.047 18.315 13.916 1.00 91.50 99 THR A CA 1
ATOM 753 C C . THR A 1 99 ? 1.417 18.750 13.737 1.00 91.50 99 THR A C 1
ATOM 755 O O . THR A 1 99 ? 1.737 19.933 13.845 1.00 91.50 99 THR A O 1
ATOM 758 N N . SER A 1 100 ? 2.317 17.817 13.414 1.00 84.12 100 SER A N 1
ATOM 759 C CA . SER A 1 100 ? 3.733 18.120 13.160 1.00 84.12 100 SER A CA 1
ATOM 760 C C . SER A 1 100 ? 3.982 18.930 11.879 1.00 84.12 100 SER A C 1
ATOM 762 O O . SER A 1 100 ? 5.070 19.477 11.716 1.00 84.12 100 SER A O 1
ATOM 764 N N . ASN A 1 101 ? 3.014 18.985 10.955 1.00 82.25 101 ASN A N 1
ATOM 765 C CA . ASN A 1 101 ? 3.152 19.470 9.575 1.00 82.25 101 ASN A CA 1
ATOM 766 C C . ASN A 1 101 ? 4.200 18.718 8.724 1.00 82.25 101 ASN A C 1
ATOM 768 O O . ASN A 1 101 ? 4.473 19.111 7.588 1.00 82.25 101 ASN A O 1
ATOM 772 N N . VAL A 1 102 ? 4.777 17.623 9.235 1.00 83.69 102 VAL A N 1
ATOM 773 C CA . VAL A 1 102 ? 5.785 16.816 8.526 1.00 83.69 102 VAL A CA 1
ATOM 774 C C . VAL A 1 102 ? 5.143 15.670 7.751 1.00 83.69 102 VAL A C 1
ATOM 776 O O . VAL A 1 102 ? 5.619 15.340 6.671 1.00 83.69 102 VAL A O 1
ATOM 779 N N . VAL A 1 103 ? 4.041 15.111 8.243 1.00 86.00 103 VAL A N 1
ATOM 780 C CA . VAL A 1 103 ? 3.298 14.013 7.601 1.00 86.00 103 VAL A CA 1
ATOM 781 C C . VAL A 1 103 ? 2.010 14.523 6.962 1.00 86.00 103 VAL A C 1
ATOM 783 O O . VAL A 1 103 ? 1.421 15.495 7.441 1.00 86.00 103 VAL A O 1
ATOM 786 N N . GLU A 1 104 ? 1.581 13.882 5.879 1.00 88.75 104 GLU A N 1
ATOM 787 C CA . GLU A 1 104 ? 0.339 14.213 5.180 1.00 88.75 104 GLU A CA 1
ATOM 788 C C . GLU A 1 104 ? -0.685 13.090 5.351 1.00 88.75 104 GLU A C 1
ATOM 790 O O . GLU A 1 104 ? -0.391 11.929 5.080 1.00 88.75 104 GLU A O 1
ATOM 795 N N . VAL A 1 105 ? -1.903 13.445 5.768 1.00 93.94 105 VAL A N 1
ATOM 796 C CA . VAL A 1 105 ? -3.042 12.522 5.810 1.00 93.94 105 VAL A CA 1
ATOM 797 C C . VAL A 1 105 ? -4.151 13.068 4.930 1.00 93.94 105 VAL A C 1
ATOM 799 O O . VAL A 1 105 ? -4.679 14.153 5.180 1.00 93.94 105 VAL A O 1
ATOM 802 N N . ARG A 1 106 ? -4.546 12.289 3.927 1.00 95.69 106 ARG A N 1
ATOM 803 C CA . ARG A 1 106 ? -5.765 12.517 3.157 1.00 95.69 106 ARG A CA 1
ATOM 804 C C . ARG A 1 106 ? -6.860 11.633 3.722 1.00 95.69 106 ARG A C 1
ATOM 806 O O . ARG A 1 106 ? -6.790 10.412 3.637 1.00 95.69 106 ARG A O 1
ATOM 813 N N . LYS A 1 107 ? -7.878 12.252 4.314 1.00 97.25 107 LYS A N 1
ATOM 814 C CA . LYS A 1 107 ? -9.073 11.522 4.743 1.00 97.25 107 LYS A CA 1
ATOM 815 C C . LYS A 1 107 ? -9.877 11.099 3.518 1.00 97.25 107 LYS A C 1
ATOM 817 O O . LYS A 1 107 ? -10.118 11.930 2.643 1.00 97.25 107 LYS A O 1
ATOM 822 N N . VAL A 1 108 ? -10.285 9.839 3.475 1.00 97.19 108 VAL A N 1
ATOM 823 C CA . VAL A 1 108 ? -11.022 9.244 2.357 1.00 97.19 108 VAL A CA 1
ATOM 824 C C . VAL A 1 108 ? -12.254 8.509 2.870 1.00 97.19 108 VAL A C 1
ATOM 826 O O . VAL A 1 108 ? -12.220 7.917 3.949 1.00 97.19 108 VAL A O 1
ATOM 829 N N . ASP A 1 109 ? -13.337 8.550 2.096 1.00 94.69 109 ASP A N 1
ATOM 830 C CA . ASP A 1 109 ? -14.590 7.879 2.462 1.00 94.69 109 ASP A CA 1
ATOM 831 C C . ASP A 1 109 ? -14.520 6.365 2.215 1.00 94.69 109 ASP A C 1
ATOM 833 O O . ASP A 1 109 ? -15.109 5.585 2.957 1.00 94.69 109 ASP A O 1
ATOM 837 N N . ASP A 1 110 ? -13.763 5.947 1.197 1.00 95.06 110 ASP A N 1
ATOM 838 C CA . ASP A 1 110 ? -13.611 4.548 0.804 1.00 95.06 110 ASP A CA 1
ATOM 839 C C . ASP A 1 110 ? -12.138 4.142 0.830 1.00 95.06 110 ASP A C 1
ATOM 841 O O . ASP A 1 110 ? -11.403 4.278 -0.147 1.00 95.06 110 ASP A O 1
ATOM 845 N N . ILE A 1 111 ? -11.678 3.663 1.983 1.00 96.38 111 ILE A N 1
ATOM 846 C CA . ILE A 1 111 ? -10.284 3.246 2.150 1.00 96.38 111 ILE A CA 1
ATOM 847 C C . ILE A 1 111 ? -9.918 2.027 1.295 1.00 96.38 111 ILE A C 1
ATOM 849 O O . ILE A 1 111 ? -8.773 1.915 0.854 1.00 96.38 111 ILE A O 1
ATOM 853 N N . VAL A 1 112 ? -10.869 1.132 1.017 1.00 96.31 112 VAL A N 1
ATOM 854 C CA . VAL A 1 112 ? -10.613 -0.095 0.249 1.00 96.31 112 VAL A CA 1
ATOM 855 C C . VAL A 1 112 ? -10.243 0.258 -1.190 1.00 96.31 112 VAL A C 1
ATOM 857 O O . VAL A 1 112 ? -9.273 -0.284 -1.720 1.00 96.31 112 VAL A O 1
ATOM 860 N N . PHE A 1 113 ? -10.900 1.266 -1.776 1.00 96.62 113 PHE A N 1
ATOM 861 C CA . PHE A 1 113 ? -10.503 1.831 -3.067 1.00 96.62 113 PHE A CA 1
ATOM 862 C C . PHE A 1 113 ? -9.028 2.274 -3.087 1.00 96.62 113 PHE A C 1
ATOM 864 O O . PHE A 1 113 ? -8.273 1.943 -4.006 1.00 96.62 113 PHE A O 1
ATOM 871 N N . TYR A 1 114 ? -8.578 3.002 -2.061 1.00 96.25 114 TYR A N 1
ATOM 872 C CA . TYR A 1 114 ? -7.191 3.475 -1.985 1.00 96.25 114 TYR A CA 1
ATOM 873 C C . TYR A 1 114 ? -6.197 2.350 -1.678 1.00 96.25 114 TYR A C 1
ATOM 875 O O . TYR A 1 114 ? -5.068 2.388 -2.176 1.00 96.25 114 TYR A O 1
ATOM 883 N N . ARG A 1 115 ? -6.608 1.308 -0.944 1.00 96.50 115 ARG A N 1
ATOM 884 C CA . ARG A 1 115 ? -5.813 0.083 -0.796 1.00 96.50 115 ARG A CA 1
ATOM 885 C C . ARG A 1 115 ? -5.644 -0.641 -2.124 1.00 96.50 115 ARG A C 1
ATOM 887 O O . ARG A 1 115 ? -4.512 -0.996 -2.432 1.00 96.50 115 ARG A O 1
ATOM 894 N N . TRP A 1 116 ? -6.691 -0.777 -2.942 1.00 96.75 116 TRP A N 1
ATOM 895 C CA . TRP A 1 116 ? -6.587 -1.328 -4.300 1.00 96.75 116 TRP A CA 1
ATOM 896 C C . TRP A 1 116 ? -5.637 -0.515 -5.183 1.00 96.75 116 TRP A C 1
ATOM 898 O O . TRP A 1 116 ? -4.776 -1.084 -5.857 1.00 96.75 116 TRP A O 1
ATOM 908 N N . ARG A 1 117 ? -5.715 0.824 -5.129 1.00 95.25 117 ARG A N 1
ATOM 909 C CA . ARG A 1 117 ? -4.756 1.689 -5.838 1.00 95.25 117 ARG A CA 1
ATOM 910 C C . ARG A 1 117 ? -3.323 1.438 -5.383 1.00 95.25 117 ARG A C 1
ATOM 912 O O . ARG A 1 117 ? -2.452 1.272 -6.229 1.00 95.25 117 ARG A O 1
ATOM 919 N N . LYS A 1 118 ? -3.070 1.349 -4.074 1.00 94.44 118 LYS A N 1
ATOM 920 C CA . LYS A 1 118 ? -1.743 1.004 -3.539 1.00 94.44 118 LYS A CA 1
ATOM 921 C C . LYS A 1 118 ? -1.323 -0.421 -3.919 1.00 94.44 118 LYS A C 1
ATOM 923 O O . LYS A 1 118 ? -0.140 -0.684 -4.146 1.00 94.44 118 LYS A O 1
ATOM 928 N N . LEU A 1 119 ? -2.277 -1.344 -4.012 1.00 95.19 119 LEU A N 1
ATOM 929 C CA . LEU A 1 119 ? -2.024 -2.738 -4.347 1.00 95.19 119 LEU A CA 1
ATOM 930 C C . LEU A 1 119 ? -1.472 -2.898 -5.763 1.00 95.19 119 LEU A C 1
ATOM 932 O O . LEU A 1 119 ? -0.675 -3.801 -5.976 1.00 95.19 119 LEU A O 1
ATOM 936 N N . LEU A 1 120 ? -1.766 -1.982 -6.694 1.00 94.38 120 LEU A N 1
ATOM 937 C CA . LEU A 1 120 ? -1.107 -1.971 -8.006 1.00 94.38 120 LEU A CA 1
ATOM 938 C C . LEU A 1 120 ? 0.416 -1.959 -7.883 1.00 94.38 120 LEU A C 1
ATOM 940 O O . LEU A 1 120 ? 1.082 -2.670 -8.625 1.00 94.38 120 LEU A O 1
ATOM 944 N N . TRP A 1 121 ? 0.972 -1.207 -6.930 1.00 93.44 121 TRP A N 1
ATOM 945 C CA . TRP A 1 121 ? 2.401 -1.246 -6.629 1.00 93.44 121 TRP A CA 1
ATOM 946 C C . TRP A 1 121 ? 2.783 -2.534 -5.893 1.00 93.44 121 TRP A C 1
ATOM 948 O O . TRP A 1 121 ? 3.685 -3.267 -6.305 1.00 93.44 121 TRP A O 1
ATOM 958 N N . ASN A 1 122 ? 2.080 -2.819 -4.795 1.00 94.44 122 ASN A N 1
ATOM 959 C CA . ASN A 1 122 ? 2.456 -3.888 -3.876 1.00 94.44 122 ASN A CA 1
ATOM 960 C C . ASN A 1 122 ? 2.321 -5.294 -4.480 1.00 94.44 122 ASN A C 1
ATOM 962 O O . ASN A 1 122 ? 3.116 -6.156 -4.134 1.00 94.44 122 ASN A O 1
ATOM 966 N N . ALA A 1 123 ? 1.378 -5.539 -5.384 1.00 94.88 123 ALA A N 1
ATOM 967 C CA . ALA A 1 123 ? 1.188 -6.830 -6.041 1.00 94.88 123 ALA A CA 1
ATOM 968 C C . ALA A 1 123 ? 1.998 -6.974 -7.342 1.00 94.88 123 ALA A C 1
ATOM 970 O O . ALA A 1 123 ? 1.992 -8.043 -7.945 1.00 94.88 123 ALA A O 1
ATOM 971 N N . THR A 1 124 ? 2.723 -5.932 -7.776 1.00 94.62 124 THR A N 1
ATOM 972 C CA . THR A 1 124 ? 3.537 -5.984 -9.002 1.00 94.62 124 THR A CA 1
ATOM 973 C C . THR A 1 124 ? 5.009 -5.704 -8.725 1.00 94.62 124 THR A C 1
ATOM 975 O O . THR A 1 124 ? 5.811 -6.636 -8.694 1.00 94.62 124 THR A O 1
ATOM 978 N N . PHE A 1 125 ? 5.388 -4.451 -8.465 1.00 93.25 125 PHE A N 1
ATOM 979 C CA . PHE A 1 125 ? 6.773 -4.060 -8.223 1.00 93.25 125 PHE A CA 1
ATOM 980 C C . PHE A 1 125 ? 7.381 -4.820 -7.045 1.00 93.25 125 PHE A C 1
ATOM 982 O O . PHE A 1 125 ? 8.483 -5.339 -7.185 1.00 93.25 125 PHE A O 1
ATOM 989 N N . ASN A 1 126 ? 6.684 -4.944 -5.909 1.00 93.88 126 ASN A N 1
ATOM 990 C CA . ASN A 1 126 ? 7.254 -5.634 -4.746 1.00 93.88 126 ASN A CA 1
ATOM 991 C C . ASN A 1 126 ? 7.641 -7.097 -5.040 1.00 93.88 126 ASN A C 1
ATOM 993 O O . ASN A 1 126 ? 8.819 -7.416 -4.855 1.00 93.88 126 ASN A O 1
ATOM 997 N N . PRO A 1 127 ? 6.730 -7.983 -5.499 1.00 94.69 127 PRO A N 1
ATOM 998 C CA . PRO A 1 127 ? 7.079 -9.376 -5.766 1.00 94.69 127 PRO A CA 1
ATOM 999 C C . PRO A 1 127 ? 8.038 -9.524 -6.949 1.00 94.69 127 PRO A C 1
ATOM 1001 O O . PRO A 1 127 ? 8.959 -10.333 -6.871 1.00 94.69 127 PRO A O 1
ATOM 1004 N N . LEU A 1 128 ? 7.900 -8.732 -8.021 1.00 94.31 128 LEU A N 1
ATOM 1005 C CA . LEU A 1 128 ? 8.822 -8.807 -9.161 1.00 94.31 128 LEU A CA 1
ATOM 1006 C C . LEU A 1 128 ? 10.249 -8.426 -8.754 1.00 94.31 128 LEU A C 1
ATOM 1008 O O . LEU A 1 128 ? 11.187 -9.162 -9.062 1.00 94.31 128 LEU A O 1
ATOM 1012 N N . CYS A 1 129 ? 10.424 -7.321 -8.025 1.00 94.62 129 CYS A N 1
ATOM 1013 C CA . CYS A 1 129 ? 11.724 -6.926 -7.487 1.00 94.62 129 CYS A CA 1
ATOM 1014 C C . CYS A 1 129 ? 12.280 -7.996 -6.536 1.00 94.62 129 CYS A C 1
ATOM 1016 O O . CYS A 1 129 ? 13.445 -8.367 -6.650 1.00 94.62 129 CYS A O 1
ATOM 1018 N N . ALA A 1 130 ? 11.446 -8.545 -5.645 1.00 94.94 130 ALA A N 1
ATOM 1019 C CA . ALA A 1 130 ? 11.848 -9.587 -4.701 1.00 94.94 130 ALA A CA 1
ATOM 1020 C C . ALA A 1 130 ? 12.317 -10.881 -5.394 1.00 94.94 130 ALA A C 1
ATOM 1022 O O . ALA A 1 130 ? 13.361 -11.423 -5.037 1.00 94.94 130 ALA A O 1
ATOM 1023 N N . ILE A 1 131 ? 11.594 -11.353 -6.414 1.00 94.50 131 ILE A N 1
ATOM 1024 C CA . ILE A 1 131 ? 11.928 -12.582 -7.155 1.00 94.50 131 ILE A CA 1
ATOM 1025 C C . ILE A 1 131 ? 13.187 -12.391 -8.004 1.00 94.50 131 ILE A C 1
ATOM 1027 O O . ILE A 1 131 ? 14.057 -13.259 -8.045 1.00 94.50 131 ILE A O 1
ATOM 1031 N N . THR A 1 132 ? 13.283 -11.260 -8.704 1.00 93.75 132 THR A N 1
ATOM 1032 C CA . THR A 1 132 ? 14.395 -10.985 -9.626 1.00 93.75 132 THR A CA 1
ATOM 1033 C C . THR A 1 132 ? 15.650 -10.460 -8.938 1.00 93.75 132 THR A C 1
ATOM 1035 O O . THR A 1 132 ? 16.706 -10.448 -9.566 1.00 93.75 132 THR A O 1
ATOM 1038 N N . GLN A 1 133 ? 15.551 -10.038 -7.672 1.00 93.94 133 GLN A N 1
ATOM 1039 C CA . GLN A 1 133 ? 16.626 -9.380 -6.920 1.00 93.94 133 GLN A CA 1
ATOM 1040 C C . GLN A 1 133 ? 17.114 -8.076 -7.579 1.00 93.94 133 GLN A C 1
ATOM 1042 O O . GLN A 1 133 ? 18.270 -7.671 -7.444 1.00 93.94 133 GLN A O 1
ATOM 1047 N N . LEU A 1 134 ? 16.214 -7.397 -8.289 1.00 93.38 134 LEU A N 1
ATOM 1048 C CA . LEU A 1 134 ? 16.461 -6.137 -8.983 1.00 93.38 134 LEU A CA 1
ATOM 1049 C C . LEU A 1 134 ? 15.593 -5.026 -8.385 1.00 93.38 134 LEU A C 1
ATOM 1051 O O . LEU A 1 134 ? 14.487 -5.275 -7.916 1.00 93.38 134 LEU A O 1
ATOM 1055 N N . ASP A 1 135 ? 16.088 -3.790 -8.413 1.00 92.38 135 ASP A N 1
ATOM 1056 C CA . ASP A 1 135 ? 15.300 -2.621 -8.013 1.00 92.38 135 ASP A CA 1
ATOM 1057 C C . ASP A 1 135 ? 14.275 -2.201 -9.091 1.00 92.38 135 ASP A C 1
ATOM 1059 O O . ASP A 1 135 ? 14.293 -2.698 -10.224 1.00 92.38 135 ASP A O 1
ATOM 1063 N N . SER A 1 136 ? 13.377 -1.274 -8.733 1.00 90.56 136 SER A N 1
ATOM 1064 C CA . SER A 1 136 ? 12.292 -0.785 -9.602 1.00 90.56 136 SER A CA 1
ATOM 1065 C C . SER A 1 136 ? 12.777 -0.246 -10.953 1.00 90.56 136 SER A C 1
ATOM 1067 O O . SER A 1 136 ? 12.099 -0.410 -11.970 1.00 90.56 136 SER A O 1
ATOM 1069 N N . THR A 1 137 ? 13.956 0.376 -10.989 1.00 91.56 137 THR A N 1
ATOM 1070 C CA . THR A 1 137 ? 14.564 0.914 -12.206 1.00 91.56 137 THR A CA 1
ATOM 1071 C C . THR A 1 137 ? 15.158 -0.207 -13.047 1.00 91.56 137 THR A C 1
ATOM 1073 O O . THR A 1 137 ? 14.916 -0.271 -14.254 1.00 91.56 137 THR A O 1
ATOM 1076 N N . ALA A 1 138 ? 15.923 -1.100 -12.424 1.00 91.88 138 ALA A N 1
ATOM 1077 C CA . ALA A 1 138 ? 16.628 -2.177 -13.093 1.00 91.88 138 ALA A CA 1
ATOM 1078 C C . ALA A 1 138 ? 15.653 -3.125 -13.797 1.00 91.88 138 ALA A C 1
ATOM 1080 O O . ALA A 1 138 ? 15.836 -3.386 -14.987 1.00 91.88 138 ALA A O 1
ATOM 1081 N N . ILE A 1 139 ? 14.571 -3.565 -13.134 1.00 91.81 139 ILE A N 1
ATOM 1082 C CA . ILE A 1 139 ? 13.585 -4.448 -13.781 1.00 91.81 139 ILE A CA 1
ATOM 1083 C C . ILE A 1 139 ? 13.033 -3.817 -15.068 1.00 91.81 139 ILE A C 1
ATOM 1085 O O . ILE A 1 139 ? 12.977 -4.467 -16.116 1.00 91.81 139 ILE A O 1
ATOM 1089 N N . ARG A 1 140 ? 12.723 -2.515 -15.027 1.00 91.00 140 ARG A N 1
ATOM 1090 C CA . ARG A 1 140 ? 12.179 -1.775 -16.170 1.00 91.00 140 ARG A CA 1
ATOM 1091 C C . ARG A 1 140 ? 13.208 -1.612 -17.281 1.00 91.00 140 ARG A C 1
ATOM 1093 O O . ARG A 1 140 ? 12.870 -1.803 -18.448 1.00 91.00 140 ARG A O 1
ATOM 1100 N N . GLN A 1 141 ? 14.463 -1.313 -16.939 1.00 89.06 141 GLN A N 1
ATOM 1101 C CA . GLN A 1 141 ? 15.564 -1.197 -17.904 1.00 89.06 141 GLN A CA 1
ATOM 1102 C C . GLN A 1 141 ? 15.841 -2.508 -18.646 1.00 89.06 141 GLN A C 1
ATOM 1104 O O . GLN A 1 141 ? 16.218 -2.476 -19.817 1.00 89.06 141 GLN A O 1
ATOM 1109 N N . PHE A 1 142 ? 15.594 -3.653 -18.007 1.00 87.19 142 PHE A N 1
ATOM 1110 C CA . PHE A 1 142 ? 15.685 -4.969 -18.642 1.00 87.19 142 PHE A CA 1
ATOM 1111 C C . PHE A 1 142 ? 14.417 -5.377 -19.417 1.00 87.19 142 PHE A C 1
ATOM 1113 O O . PHE A 1 142 ? 14.320 -6.510 -19.882 1.00 87.19 142 PHE A O 1
ATOM 1120 N N . GLY A 1 143 ? 13.471 -4.453 -19.623 1.00 82.25 143 GLY A N 1
ATOM 1121 C CA . GLY A 1 143 ? 12.320 -4.638 -20.511 1.00 82.25 143 GLY A CA 1
ATOM 1122 C C . GLY A 1 143 ? 11.072 -5.221 -19.844 1.00 82.25 143 GLY A C 1
ATOM 1123 O O . GLY A 1 143 ? 10.150 -5.638 -20.553 1.00 82.25 143 GLY A O 1
ATOM 1124 N N . SER A 1 144 ? 11.004 -5.245 -18.507 1.00 83.81 144 SER A N 1
ATOM 1125 C CA . SER A 1 144 ? 9.849 -5.806 -17.790 1.00 83.81 144 SER A CA 1
ATOM 1126 C C . SER A 1 144 ? 8.592 -4.927 -17.834 1.00 83.81 144 SER A C 1
ATOM 1128 O O . SER A 1 144 ? 7.504 -5.435 -17.581 1.00 83.81 144 SER A O 1
ATOM 1130 N N . ASP A 1 145 ? 8.713 -3.641 -18.189 1.00 85.88 145 ASP A N 1
ATOM 1131 C CA . ASP A 1 145 ? 7.611 -2.660 -18.157 1.00 85.88 145 ASP A CA 1
ATOM 1132 C C . ASP A 1 145 ? 6.381 -3.161 -18.941 1.00 85.88 145 ASP A C 1
ATOM 1134 O O . ASP A 1 145 ? 5.307 -3.368 -18.378 1.00 85.88 145 ASP A O 1
ATOM 1138 N N . TYR A 1 146 ? 6.569 -3.492 -20.222 1.00 86.81 146 TYR A N 1
ATOM 1139 C CA . TYR A 1 146 ? 5.493 -3.987 -21.088 1.00 86.81 146 TYR A CA 1
ATOM 1140 C C . TYR A 1 146 ? 5.295 -5.503 -21.047 1.00 86.81 146 TYR A C 1
ATOM 1142 O O . TYR A 1 146 ? 4.231 -5.979 -21.430 1.00 86.81 146 TYR A O 1
ATOM 1150 N N . SER A 1 147 ? 6.308 -6.265 -20.631 1.00 88.75 147 SER A N 1
ATOM 1151 C CA . SER A 1 147 ? 6.251 -7.731 -20.666 1.00 88.75 147 SER A CA 1
ATOM 1152 C C . SER A 1 147 ? 5.696 -8.351 -19.385 1.00 88.75 147 SER A C 1
ATOM 1154 O O . SER A 1 147 ? 5.130 -9.437 -19.456 1.00 88.75 147 SER A O 1
ATOM 1156 N N . LEU A 1 148 ? 5.833 -7.678 -18.235 1.00 91.50 148 LEU A N 1
ATOM 1157 C CA . LEU A 1 148 ? 5.439 -8.205 -16.924 1.00 91.50 148 LEU A CA 1
ATOM 1158 C C . LEU A 1 148 ? 4.673 -7.185 -16.075 1.00 91.50 148 LEU A C 1
ATOM 1160 O O . LEU A 1 148 ? 3.590 -7.500 -15.598 1.00 91.50 148 LEU A O 1
ATOM 1164 N N . ILE A 1 149 ? 5.193 -5.963 -15.907 1.00 93.31 149 ILE A N 1
ATOM 1165 C CA . ILE A 1 149 ? 4.633 -4.984 -14.958 1.00 93.31 149 ILE A CA 1
ATOM 1166 C C . ILE A 1 149 ? 3.229 -4.550 -15.384 1.00 93.31 149 ILE A C 1
ATOM 1168 O O . ILE A 1 149 ? 2.281 -4.696 -14.617 1.00 93.31 149 ILE A O 1
ATOM 1172 N N . ARG A 1 150 ? 3.074 -4.039 -16.610 1.00 94.31 150 ARG A N 1
ATOM 1173 C CA . ARG A 1 150 ? 1.776 -3.570 -17.120 1.00 94.31 150 ARG A CA 1
ATOM 1174 C C . ARG A 1 150 ? 0.731 -4.686 -17.214 1.00 94.31 150 ARG A C 1
ATOM 1176 O O . ARG A 1 150 ? -0.389 -4.437 -16.772 1.00 94.31 150 ARG A O 1
ATOM 1183 N N . PRO A 1 151 ? 1.047 -5.892 -17.734 1.00 95.31 151 PRO A N 1
ATOM 1184 C CA . PRO A 1 151 ? 0.123 -7.023 -17.677 1.00 95.31 151 PRO A CA 1
ATOM 1185 C C . PRO A 1 151 ? -0.318 -7.369 -16.250 1.00 95.31 151 PRO A C 1
ATOM 1187 O O . PRO A 1 151 ? -1.516 -7.451 -16.003 1.00 95.31 151 PRO A O 1
ATOM 1190 N N . ALA A 1 152 ? 0.615 -7.469 -15.297 1.00 94.75 152 ALA A N 1
ATOM 1191 C CA . ALA A 1 152 ? 0.282 -7.773 -13.905 1.00 94.75 152 ALA A CA 1
ATOM 1192 C C . ALA A 1 152 ? -0.582 -6.672 -13.263 1.00 94.75 152 ALA A C 1
ATOM 1194 O O . ALA A 1 152 ? -1.562 -6.960 -12.582 1.00 94.75 152 ALA A O 1
ATOM 1195 N N . MET A 1 153 ? -0.286 -5.394 -13.526 1.00 95.69 153 MET A N 1
ATOM 1196 C CA . MET A 1 153 ? -1.135 -4.291 -13.062 1.00 95.69 153 MET A CA 1
ATOM 1197 C C . MET A 1 153 ? -2.532 -4.353 -13.688 1.00 95.69 153 MET A C 1
ATOM 1199 O O . MET A 1 153 ? -3.514 -4.068 -13.009 1.00 95.69 153 MET A O 1
ATOM 1203 N N . ALA A 1 154 ? -2.647 -4.744 -14.960 1.00 96.44 154 ALA A N 1
ATOM 1204 C CA . ALA A 1 154 ? -3.939 -4.906 -15.621 1.00 96.44 154 ALA A CA 1
ATOM 1205 C C . ALA A 1 154 ? -4.777 -6.031 -14.994 1.00 96.44 154 ALA A C 1
ATOM 1207 O O . ALA A 1 154 ? -5.992 -5.872 -14.877 1.00 96.44 154 ALA A O 1
ATOM 1208 N N . GLU A 1 155 ? -4.150 -7.119 -14.540 1.00 96.25 155 GLU A N 1
ATOM 1209 C CA . GLU A 1 155 ? -4.827 -8.166 -13.765 1.00 96.25 155 GLU A CA 1
ATOM 1210 C C . GLU A 1 155 ? -5.350 -7.620 -12.433 1.00 96.25 155 GLU A C 1
ATOM 1212 O O . GLU A 1 155 ? -6.528 -7.793 -12.130 1.00 96.25 155 GLU A O 1
ATOM 1217 N N . VAL A 1 156 ? -4.535 -6.866 -11.687 1.00 95.94 156 VAL A N 1
ATOM 1218 C CA . VAL A 1 156 ? -4.971 -6.224 -10.433 1.00 95.94 156 VAL A CA 1
ATOM 1219 C C . VAL A 1 156 ? -6.138 -5.258 -10.673 1.00 95.94 156 VAL A C 1
ATOM 1221 O O . VAL A 1 156 ? -7.110 -5.282 -9.922 1.00 95.94 156 VAL A O 1
ATOM 1224 N N . VAL A 1 157 ? -6.103 -4.449 -11.741 1.00 96.81 157 VAL A N 1
ATOM 1225 C CA . VAL A 1 157 ? -7.233 -3.577 -12.127 1.00 96.81 157 VAL A CA 1
ATOM 1226 C C . VAL A 1 157 ? -8.484 -4.399 -12.448 1.00 96.81 157 VAL A C 1
ATOM 1228 O O . VAL A 1 157 ? -9.588 -4.006 -12.075 1.00 96.81 157 VAL A O 1
ATOM 1231 N N . ALA A 1 158 ? -8.338 -5.525 -13.148 1.00 96.50 158 ALA A N 1
ATOM 1232 C CA . ALA A 1 158 ? -9.462 -6.391 -13.485 1.00 96.50 158 ALA A CA 1
ATOM 1233 C C . ALA A 1 158 ? -10.089 -7.027 -12.235 1.00 96.50 158 ALA A C 1
ATOM 1235 O O . ALA A 1 158 ? -11.316 -7.076 -12.145 1.00 96.50 158 ALA A O 1
ATOM 1236 N N . ILE A 1 159 ? -9.267 -7.448 -11.267 1.00 95.75 159 ILE A N 1
ATOM 1237 C CA . ILE A 1 159 ? -9.725 -7.987 -9.981 1.00 95.75 159 ILE A CA 1
ATOM 1238 C C . ILE A 1 159 ? -10.450 -6.900 -9.186 1.00 95.75 159 ILE A C 1
ATOM 1240 O O . ILE A 1 159 ? -11.605 -7.101 -8.826 1.00 95.75 159 ILE A O 1
ATOM 1244 N N . ALA A 1 160 ? -9.833 -5.727 -9.003 1.00 95.62 160 ALA A N 1
ATOM 1245 C CA . ALA A 1 160 ? -10.454 -4.601 -8.304 1.00 95.62 160 ALA A CA 1
ATOM 1246 C C . ALA A 1 160 ? -11.813 -4.237 -8.924 1.00 95.62 160 ALA A C 1
ATOM 1248 O O . ALA A 1 160 ? -12.799 -4.038 -8.223 1.00 95.62 160 ALA A O 1
ATOM 1249 N N . LYS A 1 161 ? -11.903 -4.232 -10.260 1.00 96.38 161 LYS A N 1
ATOM 1250 C CA . LYS A 1 161 ? -13.159 -3.967 -10.967 1.00 96.38 161 LYS A CA 1
ATOM 1251 C C . LYS A 1 161 ? -14.210 -5.057 -10.748 1.00 96.38 161 LYS A C 1
ATOM 1253 O O . LYS A 1 161 ? -15.386 -4.725 -10.612 1.00 96.38 161 LYS A O 1
ATOM 1258 N N . ALA A 1 162 ? -13.818 -6.331 -10.754 1.00 96.50 162 ALA A N 1
ATOM 1259 C CA . ALA A 1 162 ? -14.722 -7.447 -10.460 1.00 96.50 162 ALA A CA 1
ATOM 1260 C C . ALA A 1 162 ? -15.255 -7.387 -9.019 1.00 96.50 162 ALA A C 1
ATOM 1262 O O . ALA A 1 162 ? -16.391 -7.773 -8.763 1.00 96.50 162 ALA A O 1
ATOM 1263 N N . ASP A 1 163 ? -14.447 -6.836 -8.123 1.00 94.56 163 ASP A N 1
ATOM 1264 C CA . ASP A 1 163 ? -14.742 -6.579 -6.719 1.00 94.56 163 ASP A CA 1
ATOM 1265 C C . ASP A 1 163 ? -15.505 -5.250 -6.481 1.00 94.56 163 ASP A C 1
ATOM 1267 O O . ASP A 1 163 ? -15.871 -4.903 -5.363 1.00 94.56 163 ASP A O 1
ATOM 1271 N N . GLY A 1 164 ? -15.826 -4.511 -7.551 1.00 96.69 164 GLY A N 1
ATOM 1272 C CA . GLY A 1 164 ? -16.672 -3.311 -7.505 1.00 96.69 164 GLY A CA 1
ATOM 1273 C C . GLY A 1 164 ? -15.921 -1.976 -7.481 1.00 96.69 164 GLY A C 1
ATOM 1274 O O . GLY A 1 164 ? -16.556 -0.922 -7.459 1.00 96.69 164 GLY A O 1
ATOM 1275 N N . TYR A 1 165 ? -14.591 -1.994 -7.563 1.00 96.56 165 TYR A N 1
ATOM 1276 C CA . TYR A 1 165 ? -13.730 -0.813 -7.521 1.00 96.56 165 TYR A CA 1
ATOM 1277 C C . TYR A 1 165 ? -13.183 -0.451 -8.909 1.00 96.56 165 TYR A C 1
ATOM 1279 O O . TYR A 1 165 ? -12.215 -1.034 -9.401 1.00 96.56 165 TYR A O 1
ATOM 1287 N N . ASP A 1 166 ? -13.770 0.564 -9.552 1.00 96.38 166 ASP A N 1
ATOM 1288 C CA . ASP A 1 166 ? -13.222 1.133 -10.792 1.00 96.38 166 ASP A CA 1
ATOM 1289 C C . ASP A 1 166 ? -12.100 2.130 -10.480 1.00 96.38 166 ASP A C 1
ATOM 1291 O O . ASP A 1 166 ? -12.349 3.298 -10.186 1.00 96.38 166 ASP A O 1
ATOM 1295 N N . LEU A 1 167 ? -10.853 1.667 -10.574 1.00 94.75 167 LEU A N 1
ATOM 1296 C CA . LEU A 1 167 ? -9.655 2.460 -10.271 1.00 94.75 167 LEU A CA 1
ATOM 1297 C C . LEU A 1 167 ? -9.378 3.596 -11.273 1.00 94.75 167 LEU A C 1
ATOM 1299 O O . LEU A 1 167 ? -8.457 4.385 -11.059 1.00 94.75 167 LEU A O 1
ATOM 1303 N N . GLY A 1 168 ? -10.172 3.701 -12.342 1.00 92.56 168 GLY A N 1
ATOM 1304 C CA . GLY A 1 168 ? -10.075 4.757 -13.337 1.00 92.56 168 GLY A CA 1
ATOM 1305 C C . GLY A 1 168 ? -9.156 4.421 -14.511 1.00 92.56 168 GLY A C 1
ATOM 1306 O O . GLY A 1 168 ? -8.234 3.602 -14.447 1.00 92.56 168 GLY A O 1
ATOM 1307 N N . LYS A 1 169 ? -9.413 5.088 -15.638 1.00 88.88 169 LYS A N 1
ATOM 1308 C CA . LYS A 1 169 ? -8.570 4.985 -16.836 1.00 88.88 169 LYS A CA 1
ATOM 1309 C C . LYS A 1 169 ? -7.237 5.684 -16.575 1.00 88.88 169 LYS A C 1
ATOM 1311 O O . LYS A 1 169 ? -7.235 6.802 -16.079 1.00 88.88 169 LYS A O 1
ATOM 1316 N N . GLY A 1 170 ? -6.134 5.050 -16.962 1.00 92.94 170 GLY A N 1
ATOM 1317 C CA . GLY A 1 170 ? -4.788 5.613 -16.798 1.00 92.94 170 GLY A CA 1
ATOM 1318 C C . GLY A 1 170 ? -4.109 5.272 -15.471 1.00 92.94 170 GLY A C 1
ATOM 1319 O O . GLY A 1 170 ? -2.921 5.526 -15.346 1.00 92.94 170 GLY A O 1
ATOM 1320 N N . VAL A 1 171 ? -4.786 4.599 -14.528 1.00 94.56 171 VAL A N 1
ATOM 1321 C CA . VAL A 1 171 ? -4.209 4.282 -13.205 1.00 94.56 171 VAL A CA 1
ATOM 1322 C C . VAL A 1 171 ? -2.885 3.504 -13.275 1.00 94.56 171 VAL A C 1
ATOM 1324 O O . VAL A 1 171 ? -2.021 3.671 -12.420 1.00 94.56 171 VAL A O 1
ATOM 1327 N N . ILE A 1 172 ? -2.707 2.671 -14.306 1.00 94.38 172 ILE A N 1
ATOM 1328 C CA . ILE A 1 172 ? -1.462 1.929 -14.555 1.00 94.38 172 ILE A CA 1
ATOM 1329 C C . ILE A 1 172 ? -0.334 2.885 -14.951 1.00 94.38 172 ILE A C 1
ATOM 1331 O O . ILE A 1 172 ? 0.776 2.765 -14.439 1.00 94.38 172 ILE A O 1
ATOM 1335 N N . ASP A 1 173 ? -0.615 3.823 -15.856 1.00 93.12 173 ASP A N 1
ATOM 1336 C CA . ASP A 1 173 ? 0.361 4.820 -16.296 1.00 93.12 173 ASP A CA 1
ATOM 1337 C C . ASP A 1 173 ? 0.733 5.740 -15.135 1.00 93.12 173 ASP A C 1
ATOM 1339 O O . ASP A 1 173 ? 1.917 5.867 -14.830 1.00 93.12 173 ASP A O 1
ATOM 1343 N N . ASP A 1 174 ? -0.267 6.252 -14.412 1.00 91.25 174 ASP A N 1
ATOM 1344 C CA . ASP A 1 174 ? -0.069 7.073 -13.217 1.00 91.25 174 ASP A CA 1
ATOM 1345 C C . ASP A 1 174 ? 0.810 6.348 -12.188 1.00 91.25 174 ASP A C 1
ATOM 1347 O O . ASP A 1 174 ? 1.763 6.923 -11.665 1.00 91.25 174 ASP A O 1
ATOM 1351 N N . MET A 1 175 ? 0.531 5.065 -11.916 1.00 91.50 175 MET A N 1
ATOM 1352 C CA . MET A 1 175 ? 1.306 4.274 -10.958 1.00 91.50 175 MET A CA 1
ATOM 1353 C C . MET A 1 175 ? 2.761 4.101 -11.414 1.00 91.50 175 MET A C 1
ATOM 1355 O O . MET A 1 175 ? 3.687 4.262 -10.621 1.00 91.50 175 MET A O 1
ATOM 1359 N N . ILE A 1 176 ? 2.995 3.816 -12.694 1.00 89.81 176 ILE A N 1
ATOM 1360 C CA . ILE A 1 176 ? 4.351 3.677 -13.243 1.00 89.81 176 ILE A CA 1
ATOM 1361 C C . ILE A 1 176 ? 5.110 5.011 -13.207 1.00 89.81 176 ILE A C 1
ATOM 1363 O O . ILE A 1 176 ? 6.321 5.022 -12.970 1.00 89.81 176 ILE A O 1
ATOM 1367 N N . GLU A 1 177 ? 4.421 6.132 -13.416 1.00 87.38 177 GLU A N 1
ATOM 1368 C CA . GLU A 1 177 ? 5.003 7.474 -13.339 1.00 87.38 177 GLU A CA 1
ATOM 1369 C C . GLU A 1 177 ? 5.390 7.878 -11.910 1.00 87.38 177 GLU A C 1
ATOM 1371 O O . GLU A 1 177 ? 6.317 8.673 -11.749 1.00 87.38 177 GLU A O 1
ATOM 1376 N N . THR A 1 178 ? 4.778 7.287 -10.873 1.00 81.06 178 THR A N 1
ATOM 1377 C CA . THR A 1 178 ? 5.206 7.516 -9.478 1.00 81.06 178 THR A CA 1
ATOM 1378 C C . THR A 1 178 ? 6.602 6.962 -9.168 1.00 81.06 178 THR A C 1
ATOM 1380 O O . THR A 1 178 ? 7.262 7.455 -8.255 1.00 81.06 178 THR A O 1
ATOM 1383 N N . ALA A 1 179 ? 7.093 5.996 -9.953 1.00 77.00 179 ALA A N 1
ATOM 1384 C CA . ALA A 1 179 ? 8.462 5.484 -9.882 1.00 77.00 179 ALA A CA 1
ATOM 1385 C C . ALA A 1 179 ? 9.218 5.774 -11.187 1.00 77.00 179 ALA A C 1
ATOM 1387 O O . ALA A 1 179 ? 9.430 4.866 -12.007 1.00 77.00 179 ALA A O 1
ATOM 1388 N N . PRO A 1 180 ? 9.621 7.038 -11.412 1.00 80.19 180 PRO A N 1
ATOM 1389 C CA . PRO A 1 180 ? 10.371 7.412 -12.601 1.00 80.19 180 PRO A CA 1
ATOM 1390 C C . PRO A 1 180 ? 11.674 6.610 -12.671 1.00 80.19 180 PRO A C 1
ATOM 1392 O O . PRO A 1 180 ? 12.260 6.252 -11.651 1.00 80.19 180 PRO A O 1
ATOM 1395 N N . ILE A 1 181 ? 12.142 6.314 -13.883 1.00 81.81 181 ILE A N 1
ATOM 1396 C CA . ILE A 1 181 ? 13.295 5.424 -14.095 1.00 81.81 181 ILE A CA 1
ATOM 1397 C C . ILE A 1 181 ? 14.586 5.976 -13.468 1.00 81.81 181 ILE A C 1
ATOM 1399 O O . ILE A 1 181 ? 15.515 5.225 -13.180 1.00 81.81 181 ILE A O 1
ATOM 1403 N N . GLU A 1 182 ? 14.643 7.285 -13.235 1.00 79.56 182 GLU A N 1
ATOM 1404 C CA . GLU A 1 182 ? 15.726 7.986 -12.554 1.00 79.56 182 GLU A CA 1
ATOM 1405 C C . GLU A 1 182 ? 15.767 7.719 -11.040 1.00 79.56 182 GLU A C 1
ATOM 1407 O O . GLU A 1 182 ? 16.808 7.942 -10.420 1.00 79.56 182 GLU A O 1
ATOM 1412 N N . LEU A 1 183 ? 14.665 7.243 -10.454 1.00 79.06 183 LEU A N 1
ATOM 1413 C CA . LEU A 1 183 ? 14.523 6.953 -9.032 1.00 79.06 183 LEU A CA 1
ATOM 1414 C C . LEU A 1 183 ? 14.544 5.437 -8.797 1.00 79.06 183 LEU A C 1
ATOM 1416 O O . LEU A 1 183 ? 13.508 4.774 -8.758 1.00 79.06 183 LEU A O 1
ATOM 1420 N N . SER A 1 184 ? 15.752 4.896 -8.617 1.00 84.44 184 SER A N 1
ATOM 1421 C CA . SER A 1 184 ? 15.917 3.509 -8.173 1.00 84.44 184 SER A CA 1
ATOM 1422 C C . SER A 1 184 ? 15.372 3.362 -6.756 1.00 84.44 184 SER A C 1
ATOM 1424 O O . SER A 1 184 ? 15.772 4.077 -5.834 1.00 84.44 184 SER A O 1
ATOM 1426 N N . PHE A 1 185 ? 14.449 2.419 -6.596 1.00 83.25 185 PHE A N 1
ATOM 1427 C CA . PHE A 1 185 ? 13.818 2.117 -5.328 1.00 83.25 185 PHE A CA 1
ATOM 1428 C C . PHE A 1 185 ? 13.822 0.610 -5.094 1.00 83.25 185 PHE A C 1
ATOM 1430 O O . PHE A 1 185 ? 13.389 -0.173 -5.943 1.00 83.25 185 PHE A O 1
ATOM 1437 N N . ARG A 1 186 ? 14.305 0.201 -3.917 1.00 89.50 186 ARG A N 1
ATOM 1438 C CA . ARG A 1 186 ? 14.211 -1.181 -3.431 1.00 89.50 186 ARG A CA 1
ATOM 1439 C C . ARG A 1 186 ? 12.925 -1.318 -2.617 1.00 89.50 186 ARG A C 1
ATOM 1441 O O . ARG A 1 186 ? 12.872 -0.767 -1.514 1.00 89.50 186 ARG A O 1
ATOM 1448 N N . PRO A 1 187 ? 11.899 -2.026 -3.118 1.00 90.31 187 PRO A N 1
ATOM 1449 C CA . PRO A 1 187 ? 10.640 -2.125 -2.400 1.00 90.31 187 PRO A CA 1
ATOM 1450 C C . PRO A 1 187 ? 10.745 -2.982 -1.139 1.00 90.31 187 PRO A C 1
ATOM 1452 O O . PRO A 1 187 ? 11.650 -3.806 -1.002 1.00 90.31 187 PRO A O 1
ATOM 1455 N N . SER A 1 188 ? 9.797 -2.805 -0.218 1.00 91.25 188 SER A N 1
ATOM 1456 C CA . SER A 1 188 ? 9.832 -3.411 1.121 1.00 91.25 188 SER A CA 1
ATOM 1457 C C . SER A 1 188 ? 9.987 -4.934 1.106 1.00 91.25 188 SER A C 1
ATOM 1459 O O . SER A 1 188 ? 10.742 -5.466 1.914 1.00 91.25 188 SER A O 1
ATOM 1461 N N . MET A 1 189 ? 9.326 -5.624 0.174 1.00 93.81 189 MET A N 1
ATOM 1462 C CA . MET A 1 189 ? 9.409 -7.082 0.042 1.00 93.81 189 MET A CA 1
ATOM 1463 C C . MET A 1 189 ? 10.798 -7.550 -0.415 1.00 93.81 189 MET A C 1
ATOM 1465 O O . MET A 1 189 ? 11.297 -8.546 0.095 1.00 93.81 189 MET A O 1
ATOM 1469 N N . LEU A 1 190 ? 11.460 -6.817 -1.319 1.00 93.81 190 LEU A N 1
ATOM 1470 C CA . LEU A 1 190 ? 12.847 -7.109 -1.703 1.00 93.81 190 LEU A CA 1
ATOM 1471 C C . LEU A 1 190 ? 13.781 -6.939 -0.498 1.00 93.81 190 LEU A C 1
ATOM 1473 O O . LEU A 1 190 ? 14.611 -7.801 -0.238 1.00 93.81 190 LEU A O 1
ATOM 1477 N N . VAL A 1 191 ? 13.589 -5.873 0.282 1.00 91.00 191 VAL A N 1
ATOM 1478 C CA . VAL A 1 191 ? 14.371 -5.632 1.505 1.00 91.00 191 VAL A CA 1
ATOM 1479 C C . VAL A 1 191 ? 14.173 -6.741 2.546 1.00 91.00 191 VAL A C 1
ATOM 1481 O O . VAL A 1 191 ? 15.114 -7.060 3.271 1.00 91.00 191 VAL A O 1
ATOM 1484 N N . ASP A 1 192 ? 12.981 -7.333 2.652 1.00 91.69 192 ASP A N 1
ATOM 1485 C CA . ASP A 1 192 ? 12.773 -8.500 3.519 1.00 91.69 192 ASP A CA 1
ATOM 1486 C C . ASP A 1 192 ? 13.512 -9.726 3.010 1.00 91.69 192 ASP A C 1
ATOM 1488 O O . ASP A 1 192 ? 14.186 -10.386 3.799 1.00 91.69 192 ASP A O 1
ATOM 1492 N N . VAL A 1 193 ? 13.420 -10.009 1.707 1.00 93.38 193 VAL A N 1
ATOM 1493 C CA . VAL A 1 193 ? 14.122 -11.144 1.099 1.00 93.38 193 VAL A CA 1
ATOM 1494 C C . VAL A 1 193 ? 15.631 -11.011 1.303 1.00 93.38 193 VAL A C 1
ATOM 1496 O O . VAL A 1 193 ? 16.260 -11.979 1.725 1.00 93.38 193 VAL A O 1
ATOM 1499 N N . ASP A 1 194 ? 16.197 -9.812 1.129 1.00 90.88 194 ASP A N 1
ATOM 1500 C CA . ASP A 1 194 ? 17.618 -9.537 1.399 1.00 90.88 194 ASP A CA 1
ATOM 1501 C C . ASP A 1 194 ? 18.012 -9.862 2.851 1.00 90.88 194 ASP A C 1
ATOM 1503 O O . ASP A 1 194 ? 19.129 -10.301 3.128 1.00 90.88 194 ASP A O 1
ATOM 1507 N N . LYS A 1 195 ? 17.096 -9.630 3.799 1.00 88.88 195 LYS A N 1
ATOM 1508 C CA . LYS A 1 195 ? 17.302 -9.876 5.234 1.00 88.88 195 LYS A CA 1
ATOM 1509 C C . LYS A 1 195 ? 16.982 -11.311 5.654 1.00 88.88 195 LYS A C 1
ATOM 1511 O O . LYS A 1 195 ? 17.233 -11.659 6.805 1.00 88.88 195 LYS A O 1
ATOM 1516 N N . GLY A 1 196 ? 16.415 -12.128 4.765 1.00 90.38 196 GLY A N 1
ATOM 1517 C CA . GLY A 1 196 ? 15.866 -13.440 5.114 1.00 90.38 196 GLY A CA 1
ATOM 1518 C C . GLY A 1 196 ? 14.616 -13.360 5.998 1.00 90.38 196 GLY A C 1
ATOM 1519 O O . GLY A 1 196 ? 14.315 -14.308 6.721 1.00 90.38 196 GLY A O 1
ATOM 1520 N N . ASN A 1 197 ? 13.905 -12.230 5.969 1.00 90.31 197 ASN A N 1
ATOM 1521 C CA . ASN A 1 197 ? 12.665 -12.045 6.710 1.00 90.31 197 ASN A CA 1
ATOM 1522 C C . ASN A 1 197 ? 11.468 -12.641 5.947 1.00 90.31 197 ASN A C 1
ATOM 1524 O O . ASN A 1 197 ? 11.461 -12.651 4.714 1.00 90.31 197 ASN A O 1
ATOM 1528 N N . PRO A 1 198 ? 10.413 -13.059 6.664 1.00 91.56 198 PRO A N 1
ATOM 1529 C CA . PRO A 1 198 ? 9.123 -13.372 6.061 1.00 91.56 198 PRO A CA 1
ATOM 1530 C C . PRO A 1 198 ? 8.514 -12.167 5.328 1.00 91.56 198 PRO A C 1
ATOM 1532 O O . PRO A 1 198 ? 8.715 -11.017 5.729 1.00 91.56 198 PRO A O 1
ATOM 1535 N N . VAL A 1 199 ? 7.743 -12.440 4.274 1.00 93.00 199 VAL A N 1
ATOM 1536 C CA . VAL A 1 199 ? 7.129 -11.433 3.394 1.00 93.00 199 VAL A CA 1
ATOM 1537 C C . VAL A 1 199 ? 5.607 -11.436 3.515 1.00 93.00 199 VAL A C 1
ATOM 1539 O O . VAL A 1 199 ? 5.006 -12.459 3.812 1.00 93.00 199 VAL A O 1
ATOM 1542 N N . GLU A 1 200 ? 4.967 -10.302 3.227 1.00 91.62 200 GLU A N 1
ATOM 1543 C CA . GLU A 1 200 ? 3.502 -10.124 3.278 1.00 91.62 200 GLU A CA 1
ATOM 1544 C C . GLU A 1 200 ? 2.802 -10.730 2.041 1.00 91.62 200 GLU A C 1
ATOM 1546 O O . GLU A 1 200 ? 1.973 -10.075 1.415 1.00 91.62 200 GLU A O 1
ATOM 1551 N N . ALA A 1 201 ? 3.180 -11.946 1.628 1.00 90.56 201 ALA A N 1
ATOM 1552 C CA . ALA A 1 201 ? 2.686 -12.558 0.392 1.00 90.56 201 ALA A CA 1
ATOM 1553 C C . ALA A 1 201 ? 1.177 -12.812 0.446 1.00 90.56 201 ALA A C 1
ATOM 1555 O O . ALA A 1 201 ? 0.473 -12.400 -0.471 1.00 90.56 201 ALA A O 1
ATOM 1556 N N . GLU A 1 202 ? 0.675 -13.401 1.533 1.00 88.81 202 GLU A N 1
ATOM 1557 C CA . GLU A 1 202 ? -0.755 -13.677 1.687 1.00 88.81 202 GLU A CA 1
ATOM 1558 C C . GLU A 1 202 ? -1.565 -12.376 1.696 1.00 88.81 202 GLU A C 1
ATOM 1560 O O . GLU A 1 202 ? -2.440 -12.189 0.867 1.00 88.81 202 GLU A O 1
ATOM 1565 N N . ALA A 1 203 ? -1.194 -11.402 2.531 1.00 88.88 203 ALA A N 1
ATOM 1566 C CA . ALA A 1 203 ? -1.925 -10.136 2.635 1.00 88.88 203 ALA A CA 1
ATOM 1567 C C . ALA A 1 203 ? -1.928 -9.291 1.340 1.00 88.88 203 ALA A C 1
ATOM 1569 O O . ALA A 1 203 ? -2.791 -8.426 1.173 1.00 88.88 203 ALA A O 1
ATOM 1570 N N . ILE A 1 204 ? -0.948 -9.483 0.448 1.00 90.94 204 ILE A N 1
ATOM 1571 C CA . ILE A 1 204 ? -0.786 -8.702 -0.790 1.00 90.94 204 ILE A CA 1
ATOM 1572 C C . ILE A 1 204 ? -1.295 -9.450 -2.030 1.00 90.94 204 ILE A C 1
ATOM 1574 O O . ILE A 1 204 ? -1.902 -8.830 -2.899 1.00 90.94 204 ILE A O 1
ATOM 1578 N N . LEU A 1 205 ? -0.999 -10.744 -2.158 1.00 86.44 205 LEU A N 1
ATOM 1579 C CA . LEU A 1 205 ? -1.250 -11.529 -3.373 1.00 86.44 205 LEU A CA 1
ATOM 1580 C C . LEU A 1 205 ? -2.429 -12.485 -3.221 1.00 86.44 205 LEU A C 1
ATOM 1582 O O . LEU A 1 205 ? -3.118 -12.754 -4.203 1.00 86.44 205 LEU A O 1
ATOM 1586 N N . VAL A 1 206 ? -2.659 -12.999 -2.014 1.00 71.25 206 VAL A N 1
ATOM 1587 C CA . VAL A 1 206 ? -3.756 -13.922 -1.738 1.00 71.25 206 VAL A CA 1
ATOM 1588 C C . VAL A 1 206 ? -4.890 -13.116 -1.131 1.00 71.25 206 VAL A C 1
ATOM 1590 O O . VAL A 1 206 ? -4.990 -12.918 0.075 1.00 71.25 206 VAL A O 1
ATOM 1593 N N . THR A 1 207 ? -5.780 -12.620 -1.986 1.00 55.00 207 THR A N 1
ATOM 1594 C CA . THR A 1 207 ? -7.062 -12.100 -1.511 1.00 55.00 207 THR A CA 1
ATOM 1595 C C . THR A 1 207 ? -7.765 -13.248 -0.803 1.00 55.00 207 THR A C 1
ATOM 1597 O O . THR A 1 207 ? -8.211 -14.169 -1.483 1.00 55.00 207 THR A O 1
ATOM 1600 N N . GLN A 1 208 ? -7.830 -13.251 0.530 1.00 47.84 208 GLN A N 1
ATOM 1601 C CA . GLN A 1 208 ? -8.675 -14.213 1.227 1.00 47.84 208 GLN A CA 1
ATOM 1602 C C . GLN A 1 208 ? -10.120 -13.947 0.791 1.00 47.84 208 GLN A C 1
ATOM 1604 O O . GLN A 1 208 ? -10.653 -12.885 1.115 1.00 47.84 208 GLN A O 1
ATOM 1609 N N . PRO A 1 209 ? -10.778 -14.853 0.046 1.00 38.94 209 PRO A N 1
ATOM 1610 C CA . PRO A 1 209 ? -12.221 -14.790 -0.037 1.00 38.94 209 PRO A CA 1
ATOM 1611 C C . PRO A 1 209 ? -12.786 -15.221 1.326 1.00 38.94 209 PRO A C 1
ATOM 1613 O O . PRO A 1 209 ? -12.134 -15.985 2.051 1.00 38.94 209 PRO A O 1
ATOM 1616 N N . PRO A 1 210 ? -14.002 -14.790 1.695 1.00 38.03 210 PRO A N 1
ATOM 1617 C CA . PRO A 1 210 ? -14.625 -15.230 2.932 1.00 38.03 210 PRO A CA 1
ATOM 1618 C C . PRO A 1 210 ? -14.728 -16.762 2.926 1.00 38.03 210 PRO A C 1
ATOM 1620 O O . PRO A 1 210 ? -15.478 -17.352 2.149 1.00 38.03 210 PRO A O 1
ATOM 1623 N N . SER A 1 211 ? -13.964 -17.406 3.812 1.00 39.06 211 SER A N 1
ATOM 1624 C CA . SER A 1 211 ? -14.008 -18.842 4.114 1.00 39.06 211 SER A CA 1
ATOM 1625 C C . SER A 1 211 ? -13.861 -19.786 2.908 1.00 39.06 211 SER A C 1
ATOM 1627 O O . SER A 1 211 ? -14.788 -20.517 2.565 1.00 39.06 211 SER A O 1
ATOM 1629 N N . ILE A 1 212 ? -12.664 -19.865 2.325 1.00 36.59 212 ILE A N 1
ATOM 1630 C CA . ILE A 1 212 ? -12.228 -21.095 1.647 1.00 36.59 212 ILE A CA 1
ATOM 1631 C C . ILE A 1 212 ? -11.051 -21.656 2.442 1.00 36.59 212 ILE A C 1
ATOM 1633 O O . ILE A 1 212 ? -10.002 -21.025 2.537 1.00 36.59 212 ILE A O 1
ATOM 1637 N N . ASN A 1 213 ? -11.240 -22.834 3.044 1.00 37.34 213 ASN A N 1
ATOM 1638 C CA . ASN A 1 213 ? -10.157 -23.614 3.641 1.00 37.34 213 ASN A CA 1
ATOM 1639 C C . ASN A 1 213 ? -9.106 -23.898 2.556 1.00 37.34 213 ASN A C 1
ATOM 1641 O O . ASN A 1 213 ? -9.254 -24.829 1.769 1.00 37.34 213 ASN A O 1
ATOM 1645 N N . MET A 1 214 ? -8.031 -23.110 2.525 1.00 38.72 214 MET A N 1
ATOM 1646 C CA . MET A 1 214 ? -6.910 -23.267 1.588 1.00 38.72 214 MET A CA 1
ATOM 1647 C C . MET A 1 214 ? -6.034 -24.510 1.851 1.00 38.72 214 MET A C 1
ATOM 1649 O O . MET A 1 214 ? -4.930 -24.609 1.322 1.00 38.72 214 MET A O 1
ATOM 1653 N N . SER A 1 215 ? -6.484 -25.480 2.648 1.00 42.69 215 SER A N 1
ATOM 1654 C CA . SER A 1 215 ? -5.690 -26.676 2.950 1.00 42.69 215 SER A CA 1
ATOM 1655 C C . SER A 1 215 ? -5.872 -27.830 1.960 1.00 42.69 215 SER A C 1
ATOM 1657 O O . SER A 1 215 ? -5.116 -28.789 2.058 1.00 42.69 215 SER A O 1
ATOM 1659 N N . GLU A 1 216 ? -6.839 -27.784 1.034 1.00 41.31 216 GLU A N 1
ATOM 1660 C CA . GLU A 1 216 ? -7.142 -28.946 0.171 1.00 41.31 216 GLU A CA 1
ATOM 1661 C C . GLU A 1 216 ? -6.864 -28.742 -1.331 1.00 41.31 216 GLU A C 1
ATOM 1663 O O . GLU A 1 216 ? -6.554 -29.716 -2.014 1.00 41.31 216 GLU A O 1
ATOM 1668 N N . ASP A 1 217 ? -6.864 -27.509 -1.855 1.00 42.62 217 ASP A N 1
ATOM 1669 C CA . ASP A 1 217 ? -6.717 -27.277 -3.309 1.00 42.62 217 ASP A CA 1
ATOM 1670 C C . ASP A 1 217 ? -5.269 -27.054 -3.793 1.00 42.62 217 ASP A C 1
ATOM 1672 O O . ASP A 1 217 ? -4.970 -27.213 -4.982 1.00 42.62 217 ASP A O 1
ATOM 1676 N N . TRP A 1 218 ? -4.331 -26.766 -2.882 1.00 46.38 218 TRP A N 1
ATOM 1677 C CA . TRP A 1 218 ? -2.906 -26.613 -3.216 1.00 46.38 218 TRP A CA 1
ATOM 1678 C C . TRP A 1 218 ? -2.169 -27.940 -3.421 1.00 46.38 218 TRP A C 1
ATOM 1680 O O . TRP A 1 218 ? -1.093 -27.943 -4.011 1.00 46.38 218 TRP A O 1
ATOM 1690 N N . ASP A 1 219 ? -2.737 -29.079 -3.019 1.00 40.88 219 ASP A N 1
ATOM 1691 C CA . ASP A 1 219 ? -2.098 -30.391 -3.206 1.00 40.88 219 ASP A CA 1
ATOM 1692 C C . ASP A 1 219 ? -2.229 -30.946 -4.637 1.00 40.88 219 ASP A C 1
ATOM 1694 O O . ASP A 1 219 ? -1.642 -31.980 -4.974 1.00 40.88 219 ASP A O 1
ATOM 1698 N N . SER A 1 220 ? -2.909 -30.220 -5.530 1.00 46.75 220 SER A N 1
ATOM 1699 C CA . SER A 1 220 ? -2.978 -30.531 -6.962 1.00 46.75 220 SER A CA 1
ATOM 1700 C C . SER A 1 220 ? -1.783 -29.994 -7.773 1.00 46.75 220 SER A C 1
ATOM 1702 O O . SER A 1 220 ? -1.866 -29.813 -8.989 1.00 46.75 220 SER A O 1
ATOM 1704 N N . VAL A 1 221 ? -0.620 -29.773 -7.144 1.00 39.69 221 VAL A N 1
ATOM 1705 C CA . VAL A 1 221 ? 0.598 -29.403 -7.881 1.00 39.69 221 VAL A CA 1
ATOM 1706 C C . VAL A 1 221 ? 1.018 -30.550 -8.799 1.00 39.69 221 VAL A C 1
ATOM 1708 O O . VAL A 1 221 ? 1.256 -31.682 -8.368 1.00 39.69 221 VAL A O 1
ATOM 1711 N N . THR A 1 222 ? 1.205 -30.239 -10.083 1.00 52.47 222 THR A N 1
ATOM 1712 C CA . THR A 1 222 ? 1.919 -31.118 -11.014 1.00 52.47 222 THR A CA 1
ATOM 1713 C C . THR A 1 222 ? 3.319 -31.390 -10.457 1.00 52.47 222 THR A C 1
ATOM 1715 O O . THR A 1 222 ? 4.220 -30.558 -10.541 1.00 52.47 222 THR A O 1
ATOM 1718 N N . ARG A 1 223 ? 3.516 -32.572 -9.864 1.00 42.78 223 ARG A N 1
ATOM 1719 C CA . ARG A 1 223 ? 4.815 -33.015 -9.346 1.00 42.78 223 ARG A CA 1
ATOM 1720 C C . ARG A 1 223 ? 5.749 -33.337 -10.514 1.00 42.78 223 ARG A C 1
ATOM 1722 O O . ARG A 1 223 ? 5.724 -34.439 -11.061 1.00 42.78 223 ARG A O 1
ATOM 1729 N N . ILE A 1 224 ? 6.586 -32.375 -10.898 1.00 40.50 224 ILE A N 1
ATOM 1730 C CA . ILE A 1 224 ? 7.625 -32.562 -11.917 1.00 40.50 224 ILE A CA 1
ATOM 1731 C C . ILE A 1 224 ? 8.844 -33.225 -11.264 1.00 40.50 224 ILE A C 1
ATOM 1733 O O . ILE A 1 224 ? 9.584 -32.614 -10.502 1.00 40.50 224 ILE A O 1
ATOM 1737 N N . GLY A 1 225 ? 9.060 -34.501 -11.581 1.00 43.00 225 GLY A N 1
ATOM 1738 C CA . GLY A 1 225 ? 10.223 -35.272 -11.149 1.00 43.00 225 GLY A CA 1
ATOM 1739 C C . GLY A 1 225 ? 10.372 -36.543 -11.981 1.00 43.00 225 GLY A C 1
ATOM 1740 O O . GLY A 1 225 ? 9.388 -37.141 -12.413 1.00 43.00 225 GLY A O 1
ATOM 1741 N N . SER A 1 226 ? 11.609 -36.983 -12.213 1.00 42.31 226 SER A N 1
ATOM 1742 C CA . SER A 1 226 ? 11.953 -38.054 -13.167 1.00 42.31 226 SER A CA 1
ATOM 1743 C C . SER A 1 226 ? 11.433 -39.460 -12.816 1.00 42.31 226 SER A C 1
ATOM 1745 O O . SER A 1 226 ? 11.707 -40.410 -13.551 1.00 42.31 226 SER A O 1
ATOM 1747 N N . ARG A 1 227 ? 10.681 -39.626 -11.717 1.00 43.12 227 ARG A N 1
ATOM 1748 C CA . ARG A 1 227 ? 10.216 -40.935 -11.221 1.00 43.12 227 ARG A CA 1
ATOM 1749 C C . ARG A 1 227 ? 8.769 -41.007 -10.719 1.00 43.12 227 ARG A C 1
ATOM 1751 O O . ARG A 1 227 ? 8.410 -42.015 -10.120 1.00 43.12 227 ARG A O 1
ATOM 1758 N N . VAL A 1 228 ? 7.907 -40.030 -10.995 1.00 46.03 228 VAL A N 1
ATOM 1759 C CA . VAL A 1 228 ? 6.485 -40.153 -10.622 1.00 46.03 228 VAL A CA 1
ATOM 1760 C C . VAL A 1 228 ? 5.708 -40.859 -11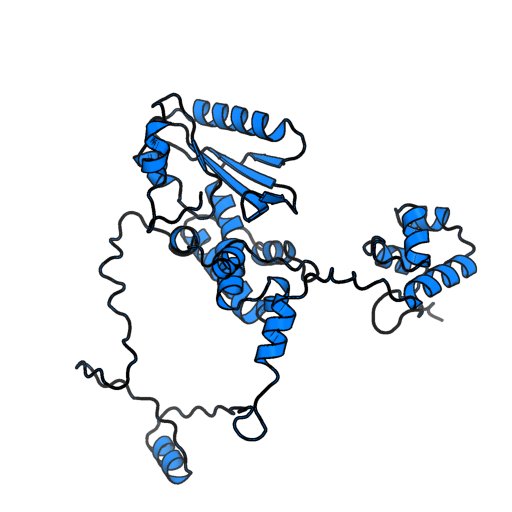.744 1.00 46.03 228 VAL A C 1
ATOM 1762 O O . VAL A 1 228 ? 5.535 -40.314 -12.831 1.00 46.03 228 VAL A O 1
ATOM 1765 N N . ARG A 1 229 ? 5.258 -42.098 -11.499 1.00 48.69 229 ARG A N 1
ATOM 1766 C CA . ARG A 1 229 ? 4.235 -42.793 -12.304 1.00 48.69 229 ARG A CA 1
ATOM 1767 C C . ARG A 1 229 ? 2.907 -42.724 -11.548 1.00 48.69 229 ARG A C 1
ATOM 1769 O O . ARG A 1 229 ? 2.667 -43.545 -10.671 1.00 48.69 229 ARG A O 1
ATOM 1776 N N . GLY A 1 230 ? 2.072 -41.746 -11.888 1.00 35.81 230 GLY A N 1
ATOM 1777 C CA . GLY A 1 230 ? 0.657 -41.695 -11.511 1.00 35.81 230 GLY A CA 1
ATOM 1778 C C . GLY A 1 230 ? -0.193 -41.906 -12.760 1.00 35.81 230 GLY A C 1
ATOM 1779 O O . GLY A 1 230 ? 0.053 -41.265 -13.778 1.00 35.81 230 GLY A O 1
ATOM 1780 N N . GLY A 1 231 ? -1.104 -42.877 -12.714 1.00 41.16 231 GLY A N 1
ATOM 1781 C CA . GLY A 1 231 ? -1.943 -43.276 -13.841 1.00 41.16 231 GLY A CA 1
ATOM 1782 C C . GLY A 1 231 ? -3.062 -42.277 -14.137 1.00 41.16 231 GLY A C 1
ATOM 1783 O O . GLY A 1 231 ? -3.690 -41.761 -13.221 1.00 41.16 231 GLY A O 1
ATOM 1784 N N . GLY A 1 232 ? -3.322 -42.064 -15.429 1.00 35.88 232 GLY A N 1
ATOM 1785 C CA . GLY A 1 232 ? -4.476 -41.319 -15.935 1.00 35.88 232 GLY A CA 1
ATOM 1786 C C . GLY A 1 232 ? -4.144 -40.529 -17.202 1.00 35.88 232 GLY A C 1
ATOM 1787 O O . GLY A 1 232 ? -3.450 -39.529 -17.121 1.00 35.88 232 GLY A O 1
ATOM 1788 N N . GLY A 1 233 ? -4.636 -40.995 -18.358 1.00 38.81 233 GLY A N 1
ATOM 1789 C CA . GLY A 1 233 ? -4.744 -40.238 -19.618 1.00 38.81 233 GLY A CA 1
ATOM 1790 C C . GLY A 1 233 ? -3.435 -39.739 -20.243 1.00 38.81 233 GLY A C 1
ATOM 1791 O O . GLY A 1 233 ? -2.901 -38.705 -19.862 1.00 38.81 233 GLY A O 1
ATOM 1792 N N . ALA A 1 234 ? -2.939 -40.437 -21.267 1.00 38.59 234 ALA A N 1
ATOM 1793 C CA . ALA A 1 234 ? -1.764 -40.035 -22.038 1.00 38.59 234 ALA A CA 1
ATOM 1794 C C . ALA A 1 234 ? -1.957 -38.666 -22.727 1.00 38.59 234 ALA A C 1
ATOM 1796 O O . ALA A 1 234 ? -2.496 -38.588 -23.828 1.00 38.59 234 ALA A O 1
ATOM 1797 N N . GLN A 1 235 ? -1.474 -37.596 -22.096 1.00 46.81 235 GLN A N 1
ATOM 1798 C CA . GLN A 1 235 ? -1.196 -36.327 -22.769 1.00 46.81 235 GLN A CA 1
ATOM 1799 C C . GLN A 1 235 ? 0.058 -36.495 -23.652 1.00 46.81 235 GLN A C 1
ATOM 1801 O O . GLN A 1 235 ? 1.037 -37.109 -23.199 1.00 46.81 235 GLN A O 1
ATOM 1806 N N . PRO A 1 236 ? 0.065 -36.001 -24.906 1.00 44.34 236 PRO A N 1
ATOM 1807 C CA . PRO A 1 236 ? 1.211 -36.150 -25.795 1.00 44.34 236 PRO A CA 1
ATOM 1808 C C . PRO A 1 236 ? 2.424 -35.424 -25.207 1.00 44.34 236 PRO A C 1
ATOM 1810 O O . PRO A 1 236 ? 2.410 -34.211 -25.018 1.00 44.34 236 PRO A O 1
ATOM 1813 N N . ARG A 1 237 ? 3.489 -36.171 -24.903 1.00 50.66 237 ARG A N 1
ATOM 1814 C CA . ARG A 1 237 ? 4.755 -35.584 -24.455 1.00 50.66 237 ARG A CA 1
ATOM 1815 C C . ARG A 1 237 ? 5.417 -34.841 -25.606 1.00 50.66 237 ARG A C 1
ATOM 1817 O O . ARG A 1 237 ? 5.642 -35.414 -26.669 1.00 50.66 237 ARG A O 1
ATOM 1824 N N . GLU A 1 238 ? 5.796 -33.600 -25.348 1.00 48.88 238 GLU A N 1
ATOM 1825 C CA . GLU A 1 238 ? 6.623 -32.804 -26.242 1.00 48.88 238 GLU A CA 1
ATOM 1826 C C . GLU A 1 238 ? 8.018 -33.442 -26.352 1.00 48.88 238 GLU A C 1
ATOM 1828 O O . GLU A 1 238 ? 8.745 -33.591 -25.367 1.00 48.88 238 GLU A O 1
ATOM 1833 N N . THR A 1 239 ? 8.387 -33.895 -27.549 1.00 57.94 239 THR A N 1
ATOM 1834 C CA . THR A 1 239 ? 9.690 -34.522 -27.804 1.00 57.94 239 THR A CA 1
ATOM 1835 C C . THR A 1 239 ? 10.537 -33.625 -28.687 1.00 57.94 239 THR A C 1
ATOM 1837 O O . THR A 1 239 ? 10.169 -33.343 -29.826 1.00 57.94 239 THR A O 1
ATOM 1840 N N . VAL A 1 240 ? 11.711 -33.224 -28.195 1.00 53.69 240 VAL A N 1
ATOM 1841 C CA . VAL A 1 240 ? 12.695 -32.480 -28.992 1.00 53.69 240 VAL A CA 1
ATOM 1842 C C . VAL A 1 240 ? 13.317 -33.421 -30.020 1.00 53.69 240 VAL A C 1
ATOM 1844 O O . VAL A 1 240 ? 14.142 -34.277 -29.696 1.00 53.69 240 VAL A O 1
ATOM 1847 N N . VAL A 1 241 ? 12.924 -33.255 -31.278 1.00 66.06 241 VAL A N 1
ATOM 1848 C CA . VAL A 1 241 ? 13.400 -34.085 -32.382 1.00 66.06 241 VAL A CA 1
ATOM 1849 C C . VAL A 1 241 ? 14.728 -33.548 -32.916 1.00 66.06 241 VAL A C 1
ATOM 1851 O O . VAL A 1 241 ? 14.813 -32.418 -33.392 1.00 66.06 241 VAL A O 1
ATOM 1854 N N . ARG A 1 242 ? 15.780 -34.372 -32.885 1.00 57.16 242 ARG A N 1
ATOM 1855 C CA . ARG A 1 242 ? 17.079 -34.061 -33.499 1.00 57.16 242 ARG A CA 1
ATOM 1856 C C . ARG A 1 242 ? 17.302 -34.974 -34.700 1.00 57.16 242 ARG A C 1
ATOM 1858 O O . ARG A 1 242 ? 17.734 -36.109 -34.543 1.00 57.16 242 ARG A O 1
ATOM 1865 N N . GLY A 1 243 ? 16.993 -34.488 -35.900 1.00 66.50 243 GLY A N 1
ATOM 1866 C CA . GLY A 1 243 ? 17.293 -35.204 -37.142 1.00 66.50 243 GLY A CA 1
ATOM 1867 C C . GLY A 1 243 ? 16.214 -35.081 -38.213 1.00 66.50 243 GLY A C 1
ATOM 1868 O O . GLY A 1 243 ? 15.020 -35.015 -37.931 1.00 66.50 243 GLY A O 1
ATOM 1869 N N . ARG A 1 244 ? 16.653 -35.077 -39.475 1.00 67.12 244 ARG A N 1
ATOM 1870 C CA . ARG A 1 244 ? 15.813 -34.820 -40.657 1.00 67.12 244 ARG A CA 1
ATOM 1871 C C . ARG A 1 244 ? 14.794 -35.939 -40.924 1.00 67.12 244 ARG A C 1
ATOM 1873 O O . ARG A 1 244 ? 13.693 -35.671 -41.388 1.00 67.12 244 ARG A O 1
ATOM 1880 N N . SER A 1 245 ? 15.132 -37.182 -40.575 1.00 67.94 245 SER A N 1
ATOM 1881 C CA . SER A 1 245 ? 14.242 -38.346 -40.702 1.00 67.94 245 SER A CA 1
ATOM 1882 C C . SER A 1 245 ? 13.052 -38.291 -39.739 1.00 67.94 245 SER A C 1
ATOM 1884 O O . SER A 1 245 ? 11.929 -38.597 -40.132 1.00 67.94 245 SER A O 1
ATOM 1886 N N . ALA A 1 246 ? 13.283 -37.857 -38.501 1.00 66.38 246 ALA A N 1
ATOM 1887 C CA . ALA A 1 246 ? 12.251 -37.769 -37.476 1.00 66.38 246 ALA A CA 1
ATOM 1888 C C . ALA A 1 246 ? 11.361 -36.522 -37.648 1.00 66.38 246 ALA A C 1
ATOM 1890 O O . ALA A 1 246 ? 10.167 -36.577 -37.365 1.00 66.38 246 ALA A O 1
ATOM 1891 N N . LEU A 1 247 ? 11.897 -35.443 -38.229 1.00 67.44 247 LEU A N 1
ATOM 1892 C CA . LEU A 1 247 ? 11.119 -34.262 -38.620 1.00 67.44 247 LEU A CA 1
ATOM 1893 C C . LEU A 1 247 ? 10.117 -34.598 -39.744 1.00 67.44 247 LEU A C 1
ATOM 1895 O O . LEU A 1 247 ? 8.938 -34.271 -39.645 1.00 67.44 247 LEU A O 1
ATOM 1899 N N . ASN A 1 248 ? 10.546 -35.382 -40.743 1.00 72.06 248 ASN A N 1
ATOM 1900 C CA . ASN A 1 248 ? 9.672 -35.891 -41.810 1.00 72.06 248 ASN A CA 1
ATOM 1901 C C . ASN A 1 248 ? 8.614 -36.895 -41.308 1.00 72.06 248 ASN A C 1
ATOM 1903 O O . ASN A 1 248 ? 7.588 -37.095 -41.958 1.00 72.06 248 ASN A O 1
ATOM 1907 N N . ALA A 1 249 ? 8.860 -37.588 -40.193 1.00 71.69 249 ALA A N 1
ATOM 1908 C CA . ALA A 1 249 ? 7.870 -38.467 -39.571 1.00 71.69 249 ALA A CA 1
ATOM 1909 C C . ALA A 1 249 ? 6.791 -37.654 -38.836 1.00 71.69 249 ALA A C 1
ATOM 1911 O O . ALA A 1 249 ? 5.609 -37.878 -39.079 1.00 71.69 249 ALA A O 1
ATOM 1912 N N . ALA A 1 250 ? 7.194 -36.654 -38.041 1.00 64.69 250 ALA A N 1
ATOM 1913 C CA . ALA A 1 250 ? 6.281 -35.751 -37.333 1.00 64.69 250 ALA A CA 1
ATOM 1914 C C . ALA A 1 250 ? 5.390 -34.933 -38.288 1.00 64.69 250 ALA A C 1
ATOM 1916 O O . ALA A 1 250 ? 4.203 -34.737 -38.028 1.00 64.69 250 ALA A O 1
ATOM 1917 N N . GLN A 1 251 ? 5.940 -34.521 -39.436 1.00 67.12 251 GLN A N 1
ATOM 1918 C CA . GLN A 1 251 ? 5.197 -33.790 -40.466 1.00 67.12 251 GLN A CA 1
ATOM 1919 C C . GLN A 1 251 ? 4.139 -34.664 -41.164 1.00 67.12 251 GLN A C 1
ATOM 1921 O O . GLN A 1 251 ? 3.094 -34.163 -41.566 1.00 67.12 251 GLN A O 1
ATOM 1926 N N . ARG A 1 252 ? 4.376 -35.979 -41.274 1.00 70.81 252 ARG A N 1
ATOM 1927 C CA . ARG A 1 252 ? 3.411 -36.934 -41.850 1.00 70.81 252 ARG A CA 1
ATOM 1928 C C . ARG A 1 252 ? 2.307 -37.335 -40.876 1.00 70.81 252 ARG A C 1
ATOM 1930 O O . ARG A 1 252 ? 1.221 -37.677 -41.324 1.00 70.81 252 ARG A O 1
ATOM 1937 N N . SER A 1 253 ? 2.564 -37.281 -39.571 1.00 72.06 253 SER A N 1
ATOM 1938 C CA . SER A 1 253 ? 1.568 -37.583 -38.538 1.00 72.06 253 SER A CA 1
ATOM 1939 C C . SER A 1 253 ? 0.717 -36.375 -38.124 1.00 72.06 253 SER A C 1
ATOM 1941 O O . SER A 1 253 ? -0.088 -36.505 -37.209 1.00 72.06 253 SER A O 1
ATOM 1943 N N . GLY A 1 254 ? 0.902 -35.204 -38.749 1.00 56.34 254 GLY A N 1
ATOM 1944 C CA . GLY A 1 254 ? 0.131 -33.993 -38.444 1.00 56.34 254 GLY A CA 1
ATOM 1945 C C . GLY A 1 254 ? 0.437 -33.370 -37.077 1.00 56.34 254 GLY A C 1
ATOM 1946 O O . GLY A 1 254 ? -0.388 -32.631 -36.548 1.00 56.34 254 GLY A O 1
ATOM 1947 N N . ALA A 1 255 ? 1.600 -33.667 -36.487 1.00 65.12 255 ALA A N 1
ATOM 1948 C CA . ALA A 1 255 ? 2.004 -33.078 -35.212 1.00 65.12 255 ALA A CA 1
ATOM 1949 C C . ALA A 1 255 ? 2.390 -31.597 -35.396 1.00 65.12 255 ALA A C 1
ATOM 1951 O O . ALA A 1 255 ? 3.001 -31.235 -36.401 1.00 65.12 255 ALA A O 1
ATOM 1952 N N . ILE A 1 256 ? 2.055 -30.744 -34.422 1.00 54.06 256 ILE A N 1
ATOM 1953 C CA . ILE A 1 256 ? 2.418 -29.318 -34.428 1.00 54.06 256 ILE A CA 1
ATOM 1954 C C . ILE A 1 256 ? 3.942 -29.202 -34.286 1.00 54.06 256 ILE A C 1
ATOM 1956 O O . ILE A 1 256 ? 4.515 -29.666 -33.302 1.00 54.06 256 ILE A O 1
ATOM 1960 N N . ILE A 1 257 ? 4.606 -28.602 -35.278 1.00 60.12 257 ILE A N 1
ATOM 1961 C CA . ILE A 1 257 ? 6.062 -28.404 -35.293 1.00 60.12 257 ILE A CA 1
ATOM 1962 C C . ILE A 1 257 ? 6.353 -26.930 -34.994 1.00 60.12 257 ILE A C 1
ATOM 1964 O O . ILE A 1 257 ? 6.089 -26.069 -35.832 1.00 60.12 257 ILE A O 1
ATOM 1968 N N . ALA A 1 258 ? 6.932 -26.646 -33.826 1.00 53.16 258 ALA A N 1
ATOM 1969 C CA . ALA A 1 258 ? 7.468 -25.332 -33.477 1.00 53.16 258 ALA A CA 1
ATOM 1970 C C . ALA A 1 258 ? 9.002 -25.343 -33.591 1.00 53.16 258 ALA A C 1
ATOM 1972 O O . ALA A 1 258 ? 9.677 -26.208 -33.031 1.00 53.16 258 ALA A O 1
ATOM 1973 N N . THR A 1 259 ? 9.573 -24.394 -34.335 1.00 55.16 259 THR A N 1
ATOM 1974 C CA . THR A 1 259 ? 11.029 -24.212 -34.435 1.00 55.16 259 THR A CA 1
ATOM 1975 C C . THR A 1 259 ? 11.475 -23.036 -33.577 1.00 55.16 259 THR A C 1
ATOM 1977 O O . THR A 1 259 ? 11.322 -21.887 -33.983 1.00 55.16 259 THR A O 1
ATOM 1980 N N . GLU A 1 260 ? 12.082 -23.317 -32.425 1.00 46.59 260 GLU A N 1
ATOM 1981 C CA . GLU A 1 260 ? 12.763 -22.306 -31.612 1.00 46.59 260 GLU A CA 1
ATOM 1982 C C . GLU A 1 260 ? 14.262 -22.255 -31.924 1.00 46.59 260 GLU A C 1
ATOM 1984 O O . GLU A 1 260 ? 14.966 -23.270 -31.917 1.00 46.59 260 GLU A O 1
ATOM 1989 N N . LYS A 1 261 ? 14.784 -21.048 -32.159 1.00 37.22 261 LYS A N 1
ATOM 1990 C CA . LYS A 1 261 ? 16.216 -20.804 -32.351 1.00 37.22 261 LYS A CA 1
ATOM 1991 C C . LYS A 1 261 ? 16.847 -20.469 -30.995 1.00 37.22 261 LYS A C 1
ATOM 1993 O O . LYS A 1 261 ? 16.852 -19.316 -30.577 1.00 37.22 261 LYS A O 1
ATOM 1998 N N . LYS A 1 262 ? 17.371 -21.477 -30.290 1.00 35.66 262 LYS A N 1
ATOM 1999 C CA . LYS A 1 262 ? 18.092 -21.266 -29.022 1.00 35.66 262 LYS A CA 1
ATOM 2000 C C . LYS A 1 262 ? 19.471 -20.649 -29.276 1.00 35.66 262 LYS A C 1
ATOM 2002 O O . LYS A 1 262 ? 20.357 -21.311 -29.813 1.00 35.66 262 LYS A O 1
ATOM 2007 N N . TYR A 1 263 ? 19.666 -19.404 -28.844 1.00 33.00 263 TYR A N 1
ATOM 2008 C CA . TYR A 1 263 ? 20.994 -18.835 -28.620 1.00 33.00 263 TYR A CA 1
ATOM 2009 C C . TYR A 1 263 ? 21.526 -19.394 -27.297 1.00 33.00 263 TYR A C 1
ATOM 2011 O O . TYR A 1 263 ? 21.172 -18.924 -26.223 1.00 33.00 263 TYR A O 1
ATOM 2019 N N . ALA A 1 264 ? 22.326 -20.457 -27.372 1.00 31.86 264 ALA A N 1
ATOM 2020 C CA . ALA A 1 264 ? 23.018 -21.006 -26.214 1.00 31.86 264 ALA A CA 1
ATOM 2021 C C . ALA A 1 264 ? 24.356 -20.278 -26.032 1.00 31.86 264 ALA A C 1
ATOM 2023 O O . ALA A 1 264 ? 25.333 -20.574 -26.721 1.00 31.86 264 ALA A O 1
ATOM 2024 N N . THR A 1 265 ? 24.416 -19.328 -25.104 1.00 34.72 265 THR A N 1
ATOM 2025 C CA . THR A 1 265 ? 25.680 -18.819 -24.567 1.00 34.72 265 THR A CA 1
ATOM 2026 C C . THR A 1 265 ? 26.234 -19.822 -23.556 1.00 34.72 265 THR A C 1
ATOM 2028 O O . THR A 1 26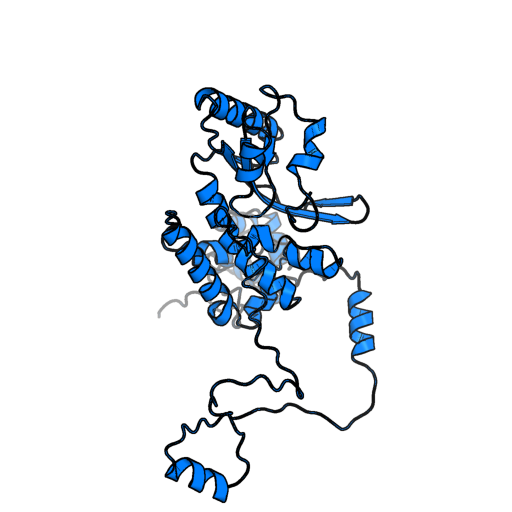5 ? 25.804 -19.878 -22.414 1.00 34.72 265 THR A O 1
ATOM 2031 N N . GLY A 1 266 ? 27.186 -20.627 -24.037 1.00 32.22 266 GLY A N 1
ATOM 2032 C CA . GLY A 1 266 ? 28.413 -21.009 -23.334 1.00 32.22 266 GLY A CA 1
ATOM 2033 C C . GLY A 1 266 ? 28.316 -21.919 -22.110 1.00 32.22 266 GLY A C 1
ATOM 2034 O O . GLY A 1 266 ? 27.954 -21.488 -21.022 1.00 32.22 266 GLY A O 1
ATOM 2035 N N . ASN A 1 267 ? 28.864 -23.131 -22.234 1.00 33.53 267 ASN A N 1
ATOM 2036 C CA . ASN A 1 267 ? 29.679 -23.654 -21.144 1.00 33.53 267 ASN A CA 1
ATOM 2037 C C . ASN A 1 267 ? 30.870 -24.473 -21.661 1.00 33.53 267 ASN A C 1
ATOM 2039 O O . ASN A 1 267 ? 30.764 -25.138 -22.689 1.00 33.53 267 ASN A O 1
ATOM 2043 N N . ALA A 1 268 ? 31.954 -24.429 -20.881 1.00 35.75 268 ALA A N 1
ATOM 2044 C CA . ALA A 1 268 ? 33.241 -25.119 -21.024 1.00 35.75 268 ALA A CA 1
ATOM 2045 C C . ALA A 1 268 ? 34.241 -24.527 -22.038 1.00 35.75 268 ALA A C 1
ATOM 2047 O O . ALA A 1 268 ? 34.255 -24.909 -23.197 1.00 35.75 268 ALA A O 1
ATOM 2048 N N . THR A 1 269 ? 35.117 -23.629 -21.562 1.00 37.31 269 THR A N 1
ATOM 2049 C CA . THR A 1 269 ? 36.580 -23.854 -21.441 1.00 37.31 269 THR A CA 1
ATOM 2050 C C . THR A 1 269 ? 37.309 -22.530 -21.172 1.00 37.31 269 THR A C 1
ATOM 2052 O O . THR A 1 269 ? 37.682 -21.862 -22.124 1.00 37.31 269 THR A O 1
ATOM 2055 N N . THR A 1 270 ? 37.548 -22.171 -19.903 1.00 32.91 270 THR A N 1
ATOM 2056 C CA . THR A 1 270 ? 38.759 -21.463 -19.411 1.00 32.91 270 THR A CA 1
ATOM 2057 C C . THR A 1 270 ? 38.621 -21.151 -17.914 1.00 32.91 270 THR A C 1
ATOM 2059 O O . THR A 1 270 ? 37.717 -20.424 -17.537 1.00 32.91 270 THR A O 1
ATOM 2062 N N . ARG A 1 271 ? 39.529 -21.727 -17.110 1.00 34.44 271 ARG A N 1
ATOM 2063 C CA . ARG A 1 271 ? 39.995 -21.419 -15.732 1.00 34.44 271 ARG A CA 1
ATOM 2064 C C . ARG A 1 271 ? 39.030 -20.782 -14.690 1.00 34.44 271 ARG A C 1
ATOM 2066 O O . ARG A 1 271 ? 38.432 -19.746 -14.948 1.00 34.44 271 ARG A O 1
ATOM 2073 N N . PRO A 1 272 ? 38.976 -21.324 -13.452 1.00 45.56 272 PRO A N 1
ATOM 2074 C CA . PRO A 1 272 ? 38.145 -20.800 -12.368 1.00 45.56 272 PRO A CA 1
ATOM 2075 C C . PRO A 1 272 ? 38.761 -19.530 -11.761 1.00 45.56 272 PRO A C 1
ATOM 2077 O O . PRO A 1 272 ? 39.988 -19.399 -11.768 1.00 45.56 272 PRO A O 1
ATOM 2080 N N . ARG A 1 273 ? 37.911 -18.685 -11.145 1.00 43.00 273 ARG A N 1
ATOM 2081 C CA . ARG A 1 273 ? 38.195 -17.369 -10.511 1.00 43.00 273 ARG A CA 1
ATOM 2082 C C . ARG A 1 273 ? 38.090 -16.247 -11.555 1.00 43.00 273 ARG A C 1
ATOM 2084 O O . ARG A 1 273 ? 38.858 -16.243 -12.500 1.00 43.00 273 ARG A O 1
ATOM 2091 N N . VAL A 1 274 ? 37.097 -15.347 -11.520 1.00 46.00 274 VAL A N 1
ATOM 2092 C CA . VAL A 1 274 ? 37.015 -14.181 -10.604 1.00 46.00 274 VAL A CA 1
ATOM 2093 C C . VAL A 1 274 ? 35.559 -13.747 -10.298 1.00 46.00 274 VAL A C 1
ATOM 2095 O O . VAL A 1 274 ? 35.353 -12.739 -9.644 1.00 46.00 274 VAL A O 1
ATOM 2098 N N . GLU A 1 275 ? 34.515 -14.468 -10.704 1.00 41.38 275 GLU A N 1
ATOM 2099 C CA . GLU A 1 275 ? 33.140 -13.927 -10.598 1.00 41.38 275 GLU A CA 1
ATOM 2100 C C . GLU A 1 275 ? 32.595 -13.902 -9.155 1.00 41.38 275 GLU A C 1
ATOM 2102 O O . GLU A 1 275 ? 32.129 -12.871 -8.673 1.00 41.38 275 GLU A O 1
ATOM 2107 N N . GLY A 1 276 ? 32.811 -14.976 -8.388 1.00 41.84 276 GLY A N 1
ATOM 2108 C CA . GLY A 1 276 ? 32.453 -15.011 -6.961 1.00 41.84 276 GLY A CA 1
ATOM 2109 C C . GLY A 1 276 ? 33.272 -14.053 -6.085 1.00 41.84 276 GLY A C 1
ATOM 2110 O O . GLY A 1 276 ? 32.816 -13.654 -5.017 1.00 41.84 276 GLY A O 1
ATOM 2111 N N . GLN A 1 277 ? 34.464 -13.644 -6.544 1.00 39.72 277 GLN A N 1
ATOM 2112 C CA . GLN A 1 277 ? 35.327 -12.680 -5.846 1.00 39.72 277 GLN A CA 1
ATOM 2113 C C . GLN A 1 277 ? 34.967 -11.221 -6.188 1.00 39.72 277 GLN A C 1
ATOM 2115 O O . GLN A 1 277 ? 35.337 -10.310 -5.450 1.00 39.72 277 GLN A O 1
ATOM 2120 N N . LEU A 1 278 ? 34.244 -11.006 -7.294 1.00 42.16 278 LEU A N 1
ATOM 2121 C CA . LEU A 1 278 ? 33.618 -9.737 -7.661 1.00 42.16 278 LEU A CA 1
ATOM 2122 C C . LEU A 1 278 ? 32.300 -9.542 -6.903 1.00 42.16 278 LEU A C 1
ATOM 2124 O O . LEU A 1 278 ? 32.129 -8.473 -6.331 1.00 42.16 278 LEU A O 1
ATOM 2128 N N . LEU A 1 279 ? 31.450 -10.571 -6.771 1.00 45.03 279 LEU A N 1
ATOM 2129 C CA . LEU A 1 279 ? 30.237 -10.488 -5.936 1.00 45.03 279 LEU A CA 1
ATOM 2130 C C . LEU A 1 279 ? 30.560 -10.151 -4.471 1.00 45.03 279 LEU A C 1
ATOM 2132 O O . LEU A 1 279 ? 29.970 -9.242 -3.903 1.00 45.03 279 LEU A O 1
ATOM 2136 N N . THR A 1 280 ? 31.578 -10.790 -3.887 1.00 42.88 280 THR A N 1
ATOM 2137 C CA . THR A 1 280 ? 32.014 -10.473 -2.510 1.00 42.88 280 THR A CA 1
ATOM 2138 C C . THR A 1 280 ? 32.756 -9.140 -2.373 1.00 42.88 280 THR A C 1
ATOM 2140 O O . THR A 1 280 ? 32.936 -8.664 -1.253 1.00 42.88 280 THR A O 1
ATOM 2143 N N . LYS A 1 281 ? 33.209 -8.527 -3.476 1.00 41.59 281 LYS A N 1
ATOM 2144 C CA . LYS A 1 281 ? 33.729 -7.150 -3.473 1.00 41.59 281 LYS A CA 1
ATOM 2145 C C . LYS A 1 281 ? 32.619 -6.115 -3.640 1.00 41.59 281 LYS A C 1
ATOM 2147 O O . LYS A 1 281 ? 32.748 -5.048 -3.059 1.00 41.59 281 LYS A O 1
ATOM 2152 N N . VAL A 1 282 ? 31.551 -6.448 -4.364 1.00 47.75 282 VAL A N 1
ATOM 2153 C CA . VAL A 1 282 ? 30.343 -5.619 -4.501 1.00 47.75 282 VAL A CA 1
ATOM 2154 C C . VAL A 1 282 ? 29.566 -5.569 -3.179 1.00 47.75 282 VAL A C 1
ATOM 2156 O O . VAL A 1 282 ? 29.162 -4.488 -2.769 1.00 47.75 282 VAL A O 1
ATOM 2159 N N . ASP A 1 283 ? 29.488 -6.684 -2.442 1.00 45.62 283 ASP A N 1
ATOM 2160 C CA . ASP A 1 283 ? 28.905 -6.735 -1.084 1.00 45.62 283 ASP A CA 1
ATOM 2161 C C . ASP A 1 283 ? 29.752 -6.031 -0.004 1.00 45.62 283 ASP A C 1
ATOM 2163 O O . ASP A 1 283 ? 29.311 -5.876 1.133 1.00 45.62 283 ASP A O 1
ATOM 2167 N N . ARG A 1 284 ? 30.993 -5.629 -0.319 1.00 45.25 284 ARG A N 1
ATOM 2168 C CA . ARG A 1 284 ? 31.928 -4.977 0.622 1.00 45.25 284 ARG A CA 1
ATOM 2169 C C . ARG A 1 284 ? 32.263 -3.527 0.276 1.00 45.25 284 ARG A C 1
ATOM 2171 O O . ARG A 1 284 ? 33.102 -2.935 0.953 1.00 45.25 284 ARG A O 1
ATOM 2178 N N . SER A 1 285 ? 31.649 -2.955 -0.754 1.00 41.34 285 SER A N 1
ATOM 2179 C CA . SER A 1 285 ? 31.857 -1.557 -1.133 1.00 41.34 285 SER A CA 1
ATOM 2180 C C . SER A 1 285 ? 30.712 -0.679 -0.622 1.00 41.34 285 SER A C 1
ATOM 2182 O O . SER A 1 285 ? 29.756 -0.436 -1.349 1.00 41.34 285 SER A O 1
ATOM 2184 N N . ASP A 1 286 ? 30.851 -0.151 0.599 1.00 48.41 2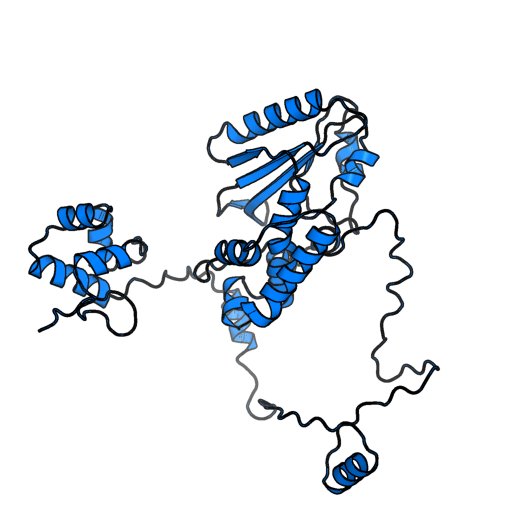86 ASP A N 1
ATOM 2185 C CA . ASP A 1 286 ? 30.130 1.043 1.086 1.00 48.41 286 ASP A CA 1
ATOM 2186 C C . ASP A 1 286 ? 30.731 2.330 0.475 1.00 48.41 286 ASP A C 1
ATOM 2188 O O . ASP A 1 286 ? 30.969 3.331 1.153 1.00 48.41 286 ASP A O 1
ATOM 2192 N N . ASP A 1 287 ? 31.018 2.318 -0.827 1.00 42.22 287 ASP A N 1
ATOM 2193 C CA . ASP A 1 287 ? 31.473 3.520 -1.515 1.00 42.22 287 ASP A CA 1
ATOM 2194 C C . ASP A 1 287 ? 30.240 4.322 -1.935 1.00 42.22 287 ASP A C 1
ATOM 2196 O O . ASP A 1 287 ? 29.447 3.884 -2.771 1.00 42.22 287 ASP A O 1
ATOM 2200 N N . ILE A 1 288 ? 30.082 5.513 -1.347 1.00 43.06 288 ILE A N 1
ATOM 2201 C CA . ILE A 1 288 ? 29.117 6.534 -1.774 1.00 43.06 288 ILE A CA 1
ATOM 2202 C C . ILE A 1 288 ? 29.256 6.676 -3.288 1.00 43.06 288 ILE A C 1
ATOM 2204 O O . ILE A 1 288 ? 30.246 7.234 -3.762 1.00 43.06 288 ILE A O 1
ATOM 2208 N N . VAL A 1 289 ? 28.282 6.164 -4.046 1.00 45.62 289 VAL A N 1
ATOM 2209 C CA . VAL A 1 289 ? 28.258 6.304 -5.502 1.00 45.62 289 VAL A CA 1
ATOM 2210 C C . VAL A 1 289 ? 28.284 7.805 -5.793 1.00 45.62 289 VAL A C 1
ATOM 2212 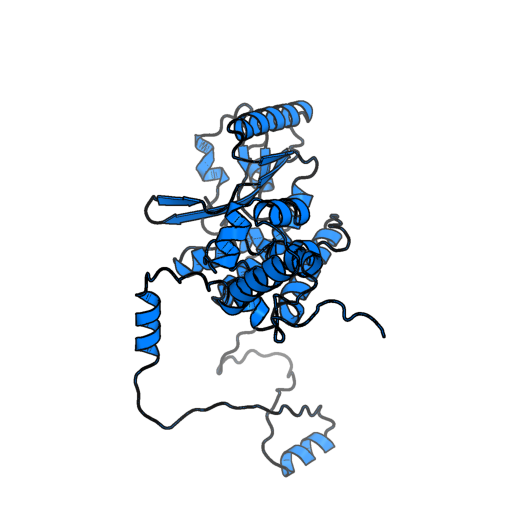O O . VAL A 1 289 ? 27.312 8.496 -5.471 1.00 45.62 289 VAL A O 1
ATOM 2215 N N . PRO A 1 290 ? 29.373 8.358 -6.359 1.00 50.22 290 PRO A N 1
ATOM 2216 C CA . PRO A 1 290 ? 29.406 9.775 -6.657 1.00 50.22 290 PRO A CA 1
ATOM 2217 C C . PRO A 1 290 ? 28.304 10.043 -7.679 1.00 50.22 290 PRO A C 1
ATOM 2219 O O . PRO A 1 290 ? 28.262 9.412 -8.740 1.00 50.22 290 PRO A O 1
ATOM 2222 N N . LEU A 1 291 ? 27.389 10.961 -7.344 1.00 46.34 291 LEU A N 1
ATOM 2223 C CA . LEU A 1 291 ? 26.349 11.433 -8.255 1.00 46.34 291 LEU A CA 1
ATOM 2224 C C . LEU A 1 291 ? 27.002 11.704 -9.613 1.00 46.34 291 LEU A C 1
ATOM 2226 O O . LEU A 1 291 ? 27.945 12.496 -9.686 1.00 46.34 291 LEU A O 1
ATOM 2230 N N . LYS A 1 292 ? 26.532 11.050 -10.689 1.00 55.88 292 LYS A N 1
ATOM 2231 C CA . LYS A 1 292 ? 27.011 11.353 -12.047 1.00 55.88 292 LYS A CA 1
ATOM 2232 C C . LYS A 1 292 ? 26.798 12.849 -12.283 1.00 55.88 292 LYS A C 1
ATOM 2234 O O . LYS A 1 292 ? 25.661 13.321 -12.417 1.00 55.88 292 LYS A O 1
ATOM 2239 N N . GLY A 1 293 ? 27.908 13.583 -12.248 1.00 59.06 293 GLY A N 1
ATOM 2240 C CA . GLY A 1 293 ? 27.934 15.031 -12.361 1.00 59.06 293 GLY A CA 1
ATOM 2241 C C . GLY A 1 293 ? 27.348 15.491 -13.687 1.00 59.06 293 GLY A C 1
ATOM 2242 O O . GLY A 1 293 ? 27.215 14.724 -14.644 1.00 59.06 293 GLY A O 1
ATOM 2243 N N . ILE A 1 294 ? 26.973 16.761 -13.740 1.00 68.12 294 ILE A N 1
ATOM 2244 C CA . ILE A 1 294 ? 26.609 17.397 -15.001 1.00 68.12 294 ILE A CA 1
ATOM 2245 C C . ILE A 1 294 ? 27.855 17.372 -15.901 1.00 68.12 294 ILE A C 1
ATOM 2247 O O . ILE A 1 294 ? 28.935 17.738 -15.430 1.00 68.12 294 ILE A O 1
ATOM 2251 N N . PRO A 1 295 ? 27.760 16.934 -17.170 1.00 75.00 295 PRO A N 1
ATOM 2252 C CA . PRO A 1 295 ? 28.901 16.976 -18.074 1.00 75.00 295 PRO A CA 1
ATOM 2253 C C . PRO A 1 295 ? 29.435 18.407 -18.176 1.00 75.00 295 PRO A C 1
ATOM 2255 O O . PRO A 1 295 ? 28.666 19.336 -18.416 1.00 75.00 295 PRO A O 1
ATOM 2258 N N . ARG A 1 296 ? 30.754 18.586 -18.039 1.00 78.00 296 ARG A N 1
ATOM 2259 C CA . ARG A 1 296 ? 31.419 19.905 -18.076 1.00 78.00 296 ARG A CA 1
ATOM 2260 C C . ARG A 1 296 ? 31.065 20.727 -19.322 1.00 78.00 296 ARG A C 1
ATOM 2262 O O . ARG A 1 296 ? 31.027 21.953 -19.286 1.00 78.00 296 ARG A O 1
ATOM 2269 N N . GLU A 1 297 ? 30.771 20.039 -20.419 1.00 79.88 297 GLU A N 1
ATOM 2270 C CA . GLU A 1 297 ? 30.303 20.615 -21.679 1.00 79.88 297 GLU A CA 1
ATOM 2271 C C . GLU A 1 297 ? 28.990 21.404 -21.535 1.00 79.88 297 GLU A C 1
ATOM 2273 O O . GLU A 1 297 ? 28.840 22.468 -22.138 1.00 79.88 297 GLU A O 1
ATOM 2278 N N . VAL A 1 298 ? 28.065 20.941 -20.689 1.00 80.75 298 VAL A N 1
ATOM 2279 C CA . VAL A 1 298 ? 26.779 21.605 -20.429 1.00 80.75 298 VAL A CA 1
ATOM 2280 C C . VAL A 1 298 ? 27.004 22.926 -19.693 1.00 80.75 298 VAL A C 1
ATOM 2282 O O . VAL A 1 298 ? 26.493 23.956 -20.131 1.00 80.75 298 VAL A O 1
ATOM 2285 N N . GLY A 1 299 ? 27.825 22.927 -18.636 1.00 84.00 299 GLY A N 1
ATOM 2286 C CA . GLY A 1 299 ? 28.150 24.141 -17.876 1.00 84.00 299 GLY A CA 1
ATOM 2287 C C . GLY A 1 299 ? 28.859 25.202 -18.726 1.00 84.00 299 GLY A C 1
ATOM 2288 O O . GLY A 1 299 ? 28.454 26.366 -18.732 1.00 84.00 299 GLY A O 1
ATOM 2289 N N . MET A 1 300 ? 29.843 24.791 -19.536 1.00 84.75 300 MET A N 1
ATOM 2290 C CA . MET A 1 300 ? 30.547 25.696 -20.460 1.00 84.75 300 MET A CA 1
ATOM 2291 C C . MET A 1 300 ? 29.627 26.258 -21.551 1.00 84.75 300 MET A C 1
ATOM 2293 O O . MET A 1 300 ? 29.740 27.428 -21.919 1.00 84.75 300 MET A O 1
ATOM 2297 N N . THR A 1 301 ? 28.693 25.451 -22.061 1.00 84.00 301 THR A N 1
ATOM 2298 C CA . THR A 1 301 ? 27.736 25.887 -23.088 1.00 84.00 301 THR A CA 1
ATOM 2299 C C . THR A 1 301 ? 26.762 26.933 -22.545 1.00 84.00 301 THR A C 1
ATOM 2301 O O . THR A 1 301 ? 26.501 27.925 -23.228 1.00 84.00 301 THR A O 1
ATOM 2304 N N . ILE A 1 302 ? 26.269 26.753 -21.312 1.00 85.50 302 ILE A N 1
ATOM 2305 C CA . ILE A 1 302 ? 25.406 27.732 -20.631 1.00 85.50 302 ILE A CA 1
ATOM 2306 C C . ILE A 1 302 ? 26.153 29.055 -20.455 1.00 85.50 302 ILE A C 1
ATOM 2308 O O . ILE A 1 302 ? 25.634 30.099 -20.847 1.00 85.50 302 ILE A O 1
ATOM 2312 N N . GLN A 1 303 ? 27.389 29.014 -19.949 1.00 87.19 303 GLN A N 1
ATOM 2313 C CA . GLN A 1 303 ? 28.192 30.216 -19.719 1.00 87.19 303 GLN A CA 1
ATOM 2314 C C . GLN A 1 303 ? 28.491 30.971 -21.024 1.00 87.19 303 GLN A C 1
ATOM 2316 O O . GLN A 1 303 ? 28.340 32.192 -21.083 1.00 87.19 303 GLN A O 1
ATOM 2321 N N . ARG A 1 304 ? 28.872 30.251 -22.088 1.00 86.25 304 ARG A N 1
ATOM 2322 C CA . ARG A 1 304 ? 29.156 30.841 -23.404 1.00 86.25 304 ARG A CA 1
ATOM 2323 C C . ARG A 1 304 ? 27.923 31.532 -23.986 1.00 86.25 304 ARG A C 1
ATOM 2325 O O . ARG A 1 304 ? 27.990 32.712 -24.312 1.00 86.25 304 ARG A O 1
ATOM 2332 N N . ARG A 1 305 ? 26.786 30.828 -24.063 1.00 85.12 305 ARG A N 1
ATOM 2333 C CA . ARG A 1 305 ? 25.542 31.374 -24.637 1.00 85.12 305 ARG A CA 1
ATOM 2334 C C . ARG A 1 305 ? 24.969 32.509 -23.793 1.00 85.12 305 ARG A C 1
ATOM 2336 O O . ARG A 1 305 ? 24.451 33.471 -24.345 1.00 85.12 305 ARG A O 1
ATOM 2343 N N . ARG A 1 306 ? 25.110 32.447 -22.466 1.00 88.50 306 ARG A N 1
ATOM 2344 C CA . ARG A 1 306 ? 24.717 33.546 -21.578 1.00 88.50 306 ARG A CA 1
ATOM 2345 C C . ARG A 1 306 ? 25.521 34.822 -21.867 1.00 88.50 306 ARG A C 1
ATOM 2347 O O . ARG A 1 306 ? 24.934 35.899 -21.905 1.00 88.50 306 ARG A O 1
ATOM 2354 N N . ASN A 1 307 ? 26.834 34.700 -22.079 1.00 85.94 307 ASN A N 1
ATOM 2355 C CA . ASN A 1 307 ? 27.696 35.839 -22.404 1.00 85.94 307 ASN A CA 1
ATOM 2356 C C . ASN A 1 307 ? 27.423 36.399 -23.814 1.00 85.94 307 ASN A C 1
ATOM 2358 O O . ASN A 1 307 ? 27.439 37.613 -23.983 1.00 85.94 307 ASN A O 1
ATOM 2362 N N . GLU A 1 308 ? 27.134 35.544 -24.801 1.00 84.81 308 GLU A N 1
ATOM 2363 C CA . GLU A 1 308 ? 26.748 35.962 -26.163 1.00 84.81 308 GLU A CA 1
ATOM 2364 C C . GLU A 1 308 ? 25.419 36.737 -26.190 1.00 84.81 308 GLU A C 1
ATOM 2366 O O . GLU A 1 308 ? 25.287 37.708 -26.928 1.00 84.81 308 GLU A O 1
ATOM 2371 N N . GLU A 1 309 ? 24.453 36.341 -25.358 1.00 81.19 309 GLU A N 1
ATOM 2372 C CA . GLU A 1 309 ? 23.155 37.019 -25.205 1.00 81.19 309 GLU A CA 1
ATOM 2373 C C . GLU A 1 309 ? 23.217 38.222 -24.233 1.00 81.19 309 GLU A C 1
ATOM 2375 O O . GLU A 1 309 ? 22.199 38.863 -23.973 1.00 81.19 309 GLU A O 1
ATOM 2380 N N . GLY A 1 310 ? 24.392 38.526 -23.661 1.00 84.50 310 GLY A N 1
ATOM 2381 C CA . GLY A 1 310 ? 24.603 39.661 -22.753 1.00 84.50 310 GLY A CA 1
ATOM 2382 C C . GLY A 1 310 ? 23.865 39.573 -21.410 1.00 84.50 310 GLY A C 1
ATOM 2383 O O . GLY A 1 310 ? 23.677 40.594 -20.754 1.00 84.50 310 GLY A O 1
ATOM 2384 N N . LEU A 1 311 ? 23.428 38.380 -20.991 1.00 85.00 311 LEU A N 1
ATOM 2385 C CA . LEU A 1 311 ? 22.621 38.191 -19.781 1.00 85.00 311 LEU A CA 1
ATOM 2386 C C . LEU A 1 311 ? 23.493 37.991 -18.534 1.00 85.00 311 LEU A C 1
ATOM 2388 O O . LEU A 1 311 ? 24.461 37.225 -18.525 1.00 85.00 311 LEU A O 1
ATOM 2392 N N . THR A 1 312 ? 23.103 38.597 -17.418 1.00 89.56 312 THR A N 1
ATOM 2393 C CA . THR A 1 312 ? 23.668 38.251 -16.106 1.00 89.56 312 THR A CA 1
ATOM 2394 C C . THR A 1 312 ? 23.094 36.922 -15.594 1.00 89.56 312 THR A C 1
ATOM 2396 O O . THR A 1 312 ? 22.004 36.496 -15.983 1.00 89.56 312 THR A O 1
ATOM 2399 N N . GLN A 1 313 ? 23.800 36.240 -14.681 1.00 86.12 313 GLN A N 1
ATOM 2400 C CA . GLN A 1 313 ? 23.296 34.998 -14.061 1.00 86.12 313 GLN A CA 1
ATOM 2401 C C . GLN A 1 313 ? 21.949 35.212 -13.346 1.00 86.12 313 GLN A C 1
ATOM 2403 O O . GLN A 1 313 ? 21.093 34.329 -13.354 1.00 86.12 313 GLN A O 1
ATOM 2408 N N . LYS A 1 314 ? 21.744 36.400 -12.761 1.00 86.25 314 LYS A N 1
ATOM 2409 C CA . LYS A 1 314 ? 20.497 36.787 -12.091 1.00 86.25 314 LYS A CA 1
ATOM 2410 C C . LYS A 1 314 ? 19.345 36.950 -13.086 1.00 86.25 314 LYS A C 1
ATOM 2412 O O . LYS A 1 314 ? 18.254 36.452 -12.835 1.00 86.25 314 LYS A O 1
ATOM 2417 N N . GLU A 1 315 ? 19.583 37.588 -14.228 1.00 85.38 315 GLU A N 1
ATOM 2418 C CA . GLU A 1 315 ? 18.562 37.759 -15.273 1.00 85.38 315 GLU A CA 1
ATOM 2419 C C . GLU A 1 315 ? 18.191 36.434 -15.941 1.00 85.38 315 GLU A C 1
ATOM 2421 O O . GLU A 1 315 ? 17.014 36.186 -16.209 1.00 85.38 315 GLU A O 1
ATOM 2426 N N . LEU A 1 316 ? 19.170 35.549 -16.160 1.00 86.56 316 LEU A N 1
ATOM 2427 C CA . LEU A 1 316 ? 18.902 34.202 -16.658 1.00 86.56 316 LEU A CA 1
ATOM 2428 C C . LEU A 1 316 ? 18.071 33.390 -15.655 1.00 86.56 316 LEU A C 1
ATOM 2430 O O . LEU A 1 316 ? 17.137 32.696 -16.057 1.00 86.56 316 LEU A O 1
ATOM 2434 N N . ALA A 1 317 ? 18.366 33.514 -14.358 1.00 87.88 317 ALA A N 1
ATOM 2435 C CA . ALA A 1 317 ? 17.611 32.850 -13.302 1.00 87.88 317 ALA A CA 1
ATOM 2436 C C . ALA A 1 317 ? 16.141 33.302 -13.275 1.00 87.88 317 ALA A C 1
ATOM 2438 O O . ALA A 1 317 ? 15.244 32.458 -13.273 1.00 87.88 317 ALA A O 1
ATOM 2439 N N . VAL A 1 318 ? 15.890 34.614 -13.366 1.00 88.81 318 VAL A N 1
ATOM 2440 C CA . VAL A 1 318 ? 14.531 35.179 -13.442 1.00 88.81 318 VAL A CA 1
ATOM 2441 C C . VAL A 1 318 ? 13.787 34.658 -14.674 1.00 88.81 318 VAL A C 1
ATOM 2443 O O . VAL A 1 318 ? 12.667 34.167 -14.550 1.00 88.81 318 VAL A O 1
ATOM 2446 N N . LYS A 1 319 ? 14.419 34.672 -15.857 1.00 83.00 319 LYS A N 1
ATOM 2447 C CA . LYS A 1 319 ? 13.806 34.161 -17.099 1.00 83.00 319 LYS A CA 1
ATOM 2448 C C . LYS A 1 319 ? 13.515 32.658 -17.061 1.00 83.00 319 LYS A C 1
ATOM 2450 O O . LYS A 1 319 ? 12.593 32.199 -17.729 1.00 83.00 319 LYS A O 1
ATOM 2455 N N . CYS A 1 320 ? 14.283 31.890 -16.291 1.00 81.94 320 CYS A N 1
ATOM 2456 C CA . CYS A 1 320 ? 14.103 30.444 -16.155 1.00 81.94 320 CYS A CA 1
ATOM 2457 C C . CYS A 1 320 ? 13.239 30.046 -14.946 1.00 81.94 320 CYS A C 1
ATOM 2459 O O . CYS A 1 320 ? 13.063 28.847 -14.717 1.00 81.94 320 CYS A O 1
ATOM 2461 N N . ASN A 1 321 ? 12.694 31.010 -14.190 1.00 85.81 321 ASN A N 1
ATOM 2462 C CA . ASN A 1 321 ? 11.989 30.787 -12.923 1.00 85.81 321 ASN A CA 1
ATOM 2463 C C . ASN A 1 321 ? 12.814 29.915 -11.949 1.00 85.81 321 ASN A C 1
ATOM 2465 O O . ASN A 1 321 ? 12.396 28.831 -11.537 1.00 85.81 321 ASN A O 1
ATOM 2469 N N . THR A 1 322 ? 14.049 30.347 -11.684 1.00 85.25 322 THR A N 1
ATOM 2470 C CA . THR A 1 322 ? 15.004 29.712 -10.761 1.00 85.25 322 THR A CA 1
ATOM 2471 C C . THR A 1 322 ? 15.822 30.777 -10.015 1.00 85.25 322 THR A C 1
ATOM 2473 O O . THR A 1 322 ? 15.567 31.974 -10.151 1.00 85.25 322 THR A O 1
ATOM 2476 N N . THR A 1 323 ? 16.804 30.367 -9.210 1.00 87.38 323 THR A N 1
ATOM 2477 C CA . THR A 1 323 ? 17.649 31.258 -8.405 1.00 87.38 323 THR A CA 1
ATOM 2478 C C . THR A 1 323 ? 19.067 31.378 -8.978 1.00 87.38 323 THR A C 1
ATOM 2480 O O . THR A 1 323 ? 19.585 30.475 -9.637 1.00 87.38 323 THR A O 1
ATOM 2483 N N . GLN A 1 324 ? 19.726 32.514 -8.727 1.00 87.50 324 GLN A N 1
ATOM 2484 C CA . GLN A 1 324 ? 21.100 32.765 -9.181 1.00 87.50 324 GLN A CA 1
ATOM 2485 C C . GLN A 1 324 ? 22.112 31.694 -8.707 1.00 87.50 324 GLN A C 1
ATOM 2487 O O . GLN A 1 324 ? 22.942 31.294 -9.527 1.00 87.50 324 GLN A O 1
ATOM 2492 N N . PRO A 1 325 ? 22.051 31.175 -7.459 1.00 87.38 325 PRO A N 1
ATOM 2493 C CA . PRO A 1 325 ? 22.937 30.097 -7.015 1.00 87.38 325 PRO A CA 1
ATOM 2494 C C . PRO A 1 325 ? 22.791 28.810 -7.831 1.00 87.38 325 PRO A C 1
ATOM 2496 O O . PRO A 1 325 ? 23.790 28.151 -8.100 1.00 87.38 325 PRO A O 1
ATOM 2499 N N . VAL A 1 326 ? 21.576 28.475 -8.282 1.00 84.56 326 VAL A N 1
ATOM 2500 C CA . VAL A 1 326 ? 21.334 27.289 -9.117 1.00 84.56 326 VAL A CA 1
ATOM 2501 C C . VAL A 1 326 ? 21.989 27.458 -10.489 1.00 84.56 326 VAL A C 1
ATOM 2503 O O . VAL A 1 326 ? 22.691 26.559 -10.940 1.00 84.56 326 VAL A O 1
ATOM 2506 N N . ILE A 1 327 ? 21.860 28.628 -11.125 1.00 85.56 327 ILE A N 1
ATOM 2507 C CA . ILE A 1 327 ? 22.541 28.920 -12.401 1.00 85.56 327 ILE A CA 1
ATOM 2508 C C . ILE A 1 327 ? 24.067 28.876 -12.247 1.00 85.56 327 ILE A C 1
ATOM 2510 O O . ILE A 1 327 ? 24.748 28.264 -13.068 1.00 85.56 327 ILE A O 1
ATOM 2514 N N . ALA A 1 328 ? 24.610 29.469 -11.180 1.00 88.19 328 ALA A N 1
ATOM 2515 C CA . ALA A 1 328 ? 26.046 29.438 -10.907 1.00 88.19 328 ALA A CA 1
ATOM 2516 C C . ALA A 1 328 ? 26.559 28.004 -10.673 1.00 88.19 328 ALA A C 1
ATOM 2518 O O . ALA A 1 328 ? 27.609 27.632 -11.196 1.00 88.19 328 ALA A O 1
ATOM 2519 N N . ALA A 1 329 ? 25.797 27.176 -9.950 1.00 85.19 329 ALA A N 1
ATOM 2520 C CA . ALA A 1 329 ? 26.126 25.773 -9.715 1.00 85.19 329 ALA A CA 1
ATOM 2521 C C . ALA A 1 329 ? 26.088 24.937 -11.009 1.00 85.19 329 ALA A C 1
ATOM 2523 O O . ALA A 1 329 ? 26.935 24.063 -11.198 1.00 85.19 329 ALA A O 1
ATOM 2524 N N . LEU A 1 330 ? 25.162 25.232 -11.930 1.00 84.06 330 LEU A N 1
ATOM 2525 C CA . LEU A 1 330 ? 25.091 24.593 -13.250 1.00 84.06 330 LEU A CA 1
ATOM 2526 C C . LEU A 1 330 ? 26.263 24.988 -14.157 1.00 84.06 330 LEU A C 1
ATOM 2528 O O . LEU A 1 330 ? 26.844 24.121 -14.806 1.00 84.06 330 LEU A O 1
ATOM 2532 N N . GLU A 1 331 ? 26.654 26.267 -14.174 1.00 86.50 331 GLU A N 1
ATOM 2533 C CA . GLU A 1 331 ? 27.838 26.741 -14.913 1.00 86.50 331 GLU A CA 1
ATOM 2534 C C . GLU A 1 331 ? 29.129 26.091 -14.385 1.00 86.50 331 GLU A C 1
ATOM 2536 O O . GLU A 1 331 ? 30.003 25.713 -15.164 1.00 86.50 331 GLU A O 1
ATOM 2541 N N . GLN A 1 332 ? 29.213 25.868 -13.071 1.00 84.44 332 GLN A N 1
ATOM 2542 C CA . GLN A 1 332 ? 30.324 25.169 -12.414 1.00 84.44 332 GLN A CA 1
ATOM 2543 C C . GLN A 1 332 ? 30.248 23.637 -12.530 1.00 84.44 332 GLN A C 1
ATOM 2545 O O . GLN A 1 332 ? 31.141 22.945 -12.047 1.00 84.44 332 GLN A O 1
ATOM 2550 N N . SER A 1 333 ? 29.219 23.094 -13.193 1.00 79.00 333 SER A N 1
ATOM 2551 C CA . SER A 1 333 ? 28.995 21.646 -13.347 1.00 79.00 333 SER A CA 1
ATOM 2552 C C . SER A 1 333 ? 28.914 20.895 -12.010 1.00 79.00 333 SER A C 1
ATOM 2554 O O . SER A 1 333 ? 29.355 19.750 -11.898 1.00 79.00 333 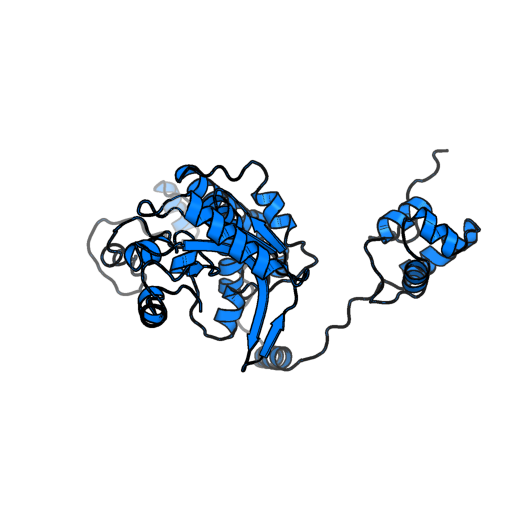SER A O 1
ATOM 2556 N N . ASN A 1 334 ? 28.346 21.539 -10.986 1.00 78.88 334 ASN A N 1
ATOM 2557 C CA . ASN A 1 334 ? 28.213 20.960 -9.656 1.00 78.88 334 ASN A CA 1
ATOM 2558 C C . ASN A 1 334 ? 27.281 19.722 -9.693 1.00 78.88 334 ASN A C 1
ATOM 2560 O O . ASN A 1 334 ? 26.149 19.835 -10.175 1.00 78.88 334 ASN A O 1
ATOM 2564 N N . PRO A 1 335 ? 27.711 18.546 -9.188 1.00 69.12 335 PRO A N 1
ATOM 2565 C CA . PRO A 1 335 ? 26.904 17.323 -9.180 1.00 69.12 335 PRO A CA 1
ATOM 2566 C C . PRO A 1 335 ? 25.576 17.423 -8.420 1.00 69.12 335 PRO A C 1
ATOM 2568 O O . PRO A 1 335 ? 24.659 16.666 -8.735 1.00 69.12 335 PRO A O 1
ATOM 2571 N N . THR A 1 336 ? 25.468 18.340 -7.451 1.00 72.62 336 THR A N 1
ATOM 2572 C CA . THR A 1 336 ? 24.268 18.547 -6.620 1.00 72.62 336 THR A CA 1
ATOM 2573 C C . THR A 1 336 ? 23.330 19.627 -7.162 1.00 72.62 336 THR A C 1
ATOM 2575 O O . THR A 1 336 ? 22.293 19.897 -6.560 1.00 72.62 336 THR A O 1
ATOM 2578 N N . ALA A 1 337 ? 23.676 20.264 -8.286 1.00 76.56 337 ALA A N 1
ATOM 2579 C CA . ALA A 1 337 ? 22.831 21.283 -8.894 1.00 76.56 337 ALA A CA 1
ATOM 2580 C C . ALA A 1 337 ? 21.523 20.674 -9.424 1.00 76.56 337 ALA A C 1
ATOM 2582 O O . ALA A 1 337 ? 21.525 19.607 -10.042 1.00 76.56 337 ALA A O 1
ATOM 2583 N N . ASP A 1 338 ? 20.414 21.386 -9.221 1.00 77.12 338 ASP A N 1
ATOM 2584 C CA . ASP A 1 338 ? 19.094 20.978 -9.700 1.00 77.12 338 ASP A CA 1
ATOM 2585 C C . ASP A 1 338 ? 19.079 20.885 -11.237 1.00 77.12 338 ASP A C 1
ATOM 2587 O O . ASP A 1 338 ? 19.201 21.882 -11.949 1.00 77.12 338 ASP A O 1
ATOM 2591 N N . LYS A 1 339 ? 18.933 19.665 -11.764 1.00 78.31 339 LYS A N 1
ATOM 2592 C CA . LYS A 1 339 ? 18.931 19.383 -13.208 1.00 78.31 339 LYS A CA 1
ATOM 2593 C C . LYS A 1 339 ? 17.569 19.665 -13.860 1.00 78.31 339 LYS A C 1
ATOM 2595 O O . LYS A 1 339 ? 17.496 19.753 -15.087 1.00 78.31 339 LYS A O 1
ATOM 2600 N N . SER A 1 340 ? 16.505 19.871 -13.075 1.00 78.75 340 SER A N 1
ATOM 2601 C CA . SER A 1 340 ? 15.138 20.112 -13.569 1.00 78.75 340 SER A CA 1
ATOM 2602 C C . SER A 1 340 ? 14.997 21.422 -14.358 1.00 78.75 340 SER A C 1
ATOM 2604 O O . SER A 1 340 ? 14.074 21.595 -15.159 1.00 78.75 340 SER A O 1
ATOM 2606 N N . VAL A 1 341 ? 15.922 22.369 -14.168 1.00 83.81 341 VAL A N 1
ATOM 2607 C CA . VAL A 1 341 ? 15.901 23.679 -14.839 1.00 83.81 341 VAL A CA 1
ATOM 2608 C C . VAL A 1 341 ? 16.568 23.663 -16.223 1.00 83.81 341 VAL A C 1
ATOM 2610 O O . VAL A 1 341 ? 16.355 24.590 -17.006 1.00 83.81 341 VAL A O 1
ATOM 2613 N N . ILE A 1 342 ? 17.317 22.609 -16.579 1.00 84.06 342 ILE A N 1
ATOM 2614 C CA . ILE A 1 342 ? 18.058 22.506 -17.853 1.00 84.06 342 ILE A CA 1
ATOM 2615 C C . ILE A 1 342 ? 17.147 22.659 -19.091 1.00 84.06 342 ILE A C 1
ATOM 2617 O O . ILE A 1 342 ? 17.508 23.422 -19.992 1.00 84.06 342 ILE A O 1
ATOM 2621 N N . PRO A 1 343 ? 15.945 22.047 -19.166 1.00 83.56 343 PRO A N 1
ATOM 2622 C CA . PRO A 1 343 ? 15.037 22.238 -20.301 1.00 83.56 343 PRO A CA 1
ATOM 2623 C C . PRO A 1 343 ? 14.518 23.676 -20.441 1.00 83.56 343 PRO A C 1
ATOM 2625 O O . PRO A 1 343 ? 14.190 24.114 -21.542 1.00 83.56 343 PRO A O 1
ATOM 2628 N N . ARG A 1 344 ? 14.413 24.426 -19.337 1.00 85.06 344 ARG A N 1
ATOM 2629 C CA . ARG A 1 344 ? 13.997 25.839 -19.356 1.00 85.06 344 ARG A CA 1
ATOM 2630 C C . ARG A 1 344 ? 15.139 26.725 -19.852 1.00 85.06 344 ARG A C 1
ATOM 2632 O O . ARG A 1 344 ? 14.933 27.511 -20.772 1.00 85.06 344 ARG A O 1
ATOM 2639 N N . ILE A 1 345 ? 16.351 26.504 -19.343 1.00 84.56 345 ILE A N 1
ATOM 2640 C CA . ILE A 1 345 ? 17.568 27.209 -19.780 1.00 84.56 345 ILE A CA 1
ATOM 2641 C C . ILE A 1 345 ? 17.840 26.956 -21.271 1.00 84.56 345 ILE A C 1
ATOM 2643 O O . ILE A 1 345 ? 18.146 27.888 -22.010 1.00 84.56 345 ILE A O 1
ATOM 2647 N N . SER A 1 346 ? 17.654 25.717 -21.734 1.00 84.31 346 SER A N 1
ATOM 2648 C CA . SER A 1 346 ? 17.816 25.327 -23.140 1.00 84.31 346 SER A CA 1
ATOM 2649 C C . SER A 1 346 ? 16.897 26.118 -24.081 1.00 84.31 346 SER A C 1
ATOM 2651 O O . SER A 1 346 ? 17.329 26.541 -25.154 1.00 84.31 346 SER A O 1
ATOM 2653 N N . ARG A 1 347 ? 15.651 26.383 -23.660 1.00 82.25 347 ARG A N 1
ATOM 2654 C CA . ARG A 1 347 ? 14.692 27.199 -24.422 1.00 82.25 347 ARG A CA 1
ATOM 2655 C C . ARG A 1 347 ? 15.039 28.686 -24.394 1.00 82.25 347 ARG A C 1
ATOM 2657 O O . ARG A 1 347 ? 14.966 29.331 -25.431 1.00 82.25 347 ARG A O 1
ATOM 2664 N N . VAL A 1 348 ? 15.440 29.217 -23.237 1.00 83.44 348 VAL A N 1
ATOM 2665 C CA . VAL A 1 348 ? 15.769 30.647 -23.077 1.00 83.44 348 VAL A CA 1
ATOM 2666 C C . VAL A 1 348 ? 17.045 31.029 -23.834 1.00 83.44 348 VAL A C 1
ATOM 2668 O O . VAL A 1 348 ? 17.085 32.087 -24.448 1.00 83.44 348 VAL A O 1
ATOM 2671 N N . LEU A 1 349 ? 18.067 30.168 -23.828 1.00 82.19 349 LEU A N 1
ATOM 2672 C CA . LEU A 1 349 ? 19.346 30.400 -24.519 1.00 82.19 349 LEU A CA 1
ATOM 2673 C C . LEU A 1 349 ? 19.378 29.852 -25.960 1.00 82.19 349 LEU A C 1
ATOM 2675 O O . LEU A 1 349 ? 20.419 29.904 -26.626 1.00 82.19 349 LEU A O 1
ATOM 2679 N N . ASN A 1 350 ? 18.251 29.305 -26.431 1.00 81.31 350 ASN A N 1
ATOM 2680 C CA . ASN A 1 350 ? 18.088 28.658 -27.733 1.00 81.31 350 ASN A CA 1
ATOM 2681 C C . ASN A 1 350 ? 19.212 27.654 -28.063 1.00 81.31 350 ASN A C 1
ATOM 2683 O O . ASN A 1 350 ? 19.764 27.654 -29.161 1.00 81.31 350 ASN A O 1
ATOM 2687 N N . VAL A 1 351 ? 19.591 26.808 -27.104 1.00 83.62 351 VAL A N 1
ATOM 2688 C CA . VAL A 1 351 ? 20.728 25.883 -27.235 1.00 83.62 351 VAL A CA 1
ATOM 2689 C C . VAL A 1 351 ? 20.385 24.520 -26.653 1.00 83.62 351 VAL A C 1
ATOM 2691 O O . VAL A 1 351 ? 19.768 24.430 -25.594 1.00 83.62 351 VAL A O 1
ATOM 2694 N N . LYS A 1 352 ? 20.787 23.437 -27.316 1.00 80.19 352 LYS A N 1
ATOM 2695 C CA . LYS A 1 352 ? 20.646 22.072 -26.805 1.00 80.19 352 LYS A CA 1
ATOM 2696 C C . LYS A 1 352 ? 21.625 21.834 -25.656 1.00 80.19 352 LYS A C 1
ATOM 2698 O O . LYS A 1 352 ? 22.832 21.980 -25.824 1.00 80.19 352 LYS A O 1
ATOM 2703 N N . LEU A 1 353 ? 21.095 21.446 -24.498 1.00 76.25 353 LEU A N 1
ATOM 2704 C CA . LEU A 1 353 ? 21.864 21.168 -23.275 1.00 76.25 353 LEU A CA 1
ATOM 2705 C C . LEU A 1 353 ? 21.772 19.696 -22.827 1.00 76.25 353 LEU A C 1
ATOM 2707 O O . LEU A 1 353 ? 22.304 19.338 -21.781 1.00 76.25 353 LEU A O 1
ATOM 2711 N N . SER A 1 354 ? 21.108 18.841 -23.612 1.00 70.69 354 SER A N 1
ATOM 2712 C CA . SER A 1 354 ? 20.948 17.405 -23.354 1.00 70.69 354 SER A CA 1
ATOM 2713 C C . SER A 1 354 ? 21.000 16.585 -24.655 1.00 70.69 354 SER A C 1
ATOM 2715 O O . SER A 1 354 ? 20.691 17.087 -25.738 1.00 70.69 354 SER A O 1
ATOM 2717 N N . GLY A 1 355 ? 21.394 15.309 -24.554 1.00 69.94 355 GLY A N 1
ATOM 2718 C CA . GLY A 1 355 ? 21.466 14.370 -25.685 1.00 69.94 355 GLY A CA 1
ATOM 2719 C C . GLY A 1 355 ? 22.807 14.371 -26.435 1.00 69.94 355 GLY A C 1
ATOM 2720 O O . GLY A 1 355 ? 23.824 14.791 -25.897 1.00 69.94 355 GLY A O 1
ATOM 2721 N N . ARG A 1 356 ? 22.819 13.866 -27.680 1.00 61.50 356 ARG A N 1
ATOM 2722 C CA . ARG A 1 356 ? 24.044 13.664 -28.493 1.00 61.50 356 ARG A CA 1
ATOM 2723 C C . ARG A 1 356 ? 24.584 14.933 -29.182 1.00 61.50 356 ARG A C 1
ATOM 2725 O O . ARG A 1 356 ? 25.610 14.856 -29.840 1.00 61.50 356 ARG A O 1
ATOM 2732 N N . ASP A 1 357 ? 23.906 16.075 -29.043 1.00 68.31 357 ASP A N 1
ATOM 2733 C CA . ASP A 1 357 ? 24.182 17.324 -29.777 1.00 68.31 357 ASP A CA 1
ATOM 2734 C C . ASP A 1 357 ? 24.232 18.551 -28.839 1.00 68.31 357 ASP A C 1
ATOM 2736 O O . ASP A 1 357 ? 23.543 19.552 -29.066 1.00 68.31 357 ASP A O 1
ATOM 2740 N N . ILE A 1 358 ? 24.998 18.475 -27.747 1.00 70.75 358 ILE A N 1
ATOM 2741 C CA . ILE A 1 358 ? 25.137 19.591 -26.798 1.00 70.75 358 ILE A CA 1
ATOM 2742 C C . ILE A 1 358 ? 25.801 20.784 -27.513 1.00 70.75 358 ILE A C 1
ATOM 2744 O O . ILE A 1 358 ? 26.793 20.634 -28.219 1.00 70.75 358 ILE A O 1
ATOM 2748 N N . GLY A 1 359 ? 25.218 21.979 -27.383 1.00 66.25 359 GLY A N 1
ATOM 2749 C CA . GLY A 1 359 ? 25.750 23.214 -27.968 1.00 66.25 359 GLY A CA 1
ATOM 2750 C C . GLY A 1 359 ? 25.189 23.630 -29.332 1.00 66.25 359 GLY A C 1
ATOM 2751 O O . GLY A 1 359 ? 25.495 24.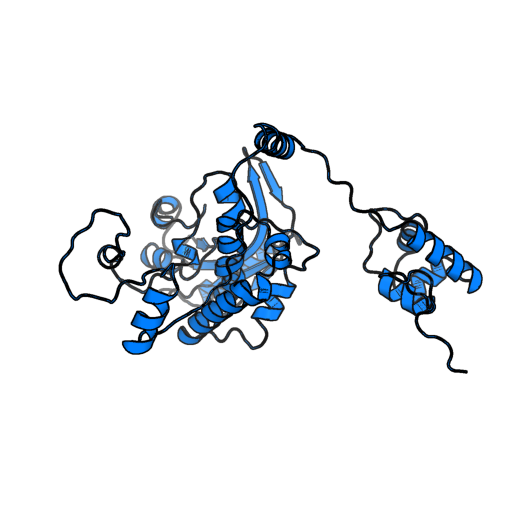738 -29.768 1.00 66.25 359 GLY A O 1
ATOM 2752 N N . LYS A 1 360 ? 24.349 22.817 -29.992 1.00 74.88 360 LYS A N 1
ATOM 2753 C CA . LYS A 1 360 ? 23.642 23.224 -31.227 1.00 74.88 360 LYS A CA 1
ATOM 2754 C C . LYS A 1 360 ? 22.417 24.090 -30.919 1.00 74.88 360 LYS A C 1
ATOM 2756 O O . LYS A 1 360 ? 21.808 23.937 -29.862 1.00 74.88 360 LYS A O 1
ATOM 2761 N N . GLU A 1 361 ? 22.028 24.963 -31.848 1.00 73.19 361 GLU A N 1
ATOM 2762 C CA . GLU A 1 361 ? 20.809 25.773 -31.716 1.00 73.19 361 GLU A CA 1
ATOM 2763 C C . GLU A 1 361 ? 19.563 24.880 -31.589 1.00 73.19 361 GLU A C 1
ATOM 2765 O O . GLU A 1 361 ? 19.419 23.884 -32.306 1.00 73.19 361 GLU A O 1
ATOM 2770 N N . LEU A 1 362 ? 18.671 25.214 -30.650 1.00 64.50 362 LEU A N 1
ATOM 2771 C CA . LEU A 1 362 ? 17.442 24.447 -30.413 1.00 64.50 362 LEU A CA 1
ATOM 2772 C C . LEU A 1 362 ? 16.394 24.726 -31.505 1.00 64.50 362 LEU A C 1
ATOM 2774 O O . LEU A 1 362 ? 15.736 23.801 -31.979 1.00 64.50 362 LEU A O 1
ATOM 2778 N N . PHE A 1 363 ? 16.301 25.982 -31.943 1.00 69.75 363 PHE A N 1
ATOM 2779 C CA . PHE A 1 363 ? 15.486 26.451 -33.057 1.00 69.75 363 PHE A CA 1
ATOM 2780 C C . PHE A 1 363 ? 16.377 27.215 -34.049 1.00 69.75 363 PHE A C 1
ATOM 2782 O O . PHE A 1 363 ? 16.719 28.372 -33.782 1.00 69.75 363 PHE A O 1
ATOM 2789 N N . PRO A 1 364 ? 16.772 26.608 -35.184 1.00 62.47 364 PRO A N 1
ATOM 2790 C CA . PRO A 1 364 ? 17.484 27.331 -36.230 1.00 62.47 364 PRO A CA 1
ATOM 2791 C C . PRO A 1 364 ? 16.553 28.383 -36.846 1.00 62.47 364 PRO A C 1
ATOM 2793 O O . PRO A 1 364 ? 15.402 28.082 -37.181 1.00 62.47 364 PRO A O 1
ATOM 2796 N N . LYS A 1 365 ? 17.031 29.623 -37.012 1.00 51.06 365 LYS A N 1
ATOM 2797 C CA . LYS A 1 365 ? 16.280 30.655 -37.747 1.00 51.06 365 LYS A CA 1
ATOM 2798 C C . LYS A 1 365 ? 16.055 30.155 -39.179 1.00 51.06 365 LYS A C 1
ATOM 2800 O O . LYS A 1 365 ? 17.022 29.919 -39.903 1.00 51.06 365 LYS A O 1
ATOM 2805 N N . LYS A 1 366 ? 14.792 29.972 -39.585 1.00 42.06 366 LYS A N 1
ATOM 2806 C CA . LYS A 1 366 ? 14.448 29.740 -40.997 1.00 42.06 366 LYS A CA 1
ATOM 2807 C C . LYS A 1 366 ? 15.023 30.905 -41.811 1.00 42.06 366 LYS A C 1
ATOM 2809 O O . LYS A 1 366 ? 14.748 32.056 -41.475 1.00 42.06 366 LYS A O 1
ATOM 2814 N N . LYS A 1 367 ? 15.859 30.587 -42.801 1.00 39.09 367 LYS A N 1
ATOM 2815 C CA . LYS A 1 367 ? 16.271 31.535 -43.840 1.00 39.09 367 LYS A CA 1
ATOM 2816 C C . LYS A 1 367 ? 15.078 31.947 -44.685 1.00 39.09 367 LYS A C 1
ATOM 2818 O O . LYS A 1 367 ? 14.212 31.069 -44.910 1.00 39.09 367 LYS A O 1
#